Protein AF-A0A6A4VF35-F1 (afdb_monomer_lite)

Sequence (186 aa):
MCLAAANTSLTGGQQAVYLFSCWQWSLVLDCDLHEPAERRSAEARCRRAAFLAGDCPLSPPAVLDQLPGVAAERSWSQCAAAQLDGPAGAADRCRRLDEAAARLLACRLGQYTGSGGRLELGRLRADVSASPGAAELKQAALQLVDECGRRAGSHVDKFVDCWAKRGIMTCAVAEAAQRAGEYQPC

Radius of gyration: 17.24 Å; chains: 1; bounding box: 43×38×47 Å

Foldseek 3Di:
DQVVLQDPPFDPQLSVLLSVLLVVVVVVLVVLLPDDPVPHFLVSLQLLLCQLPHCQLLHLCNQQCLFPPLVPDQDLCRFQVPQQDDDDDSSSNSNSSSVSSLRSSLVSQVVQADPPQFGVLVVVLVRLVVGPDDPVSSVVNNVLSVVQCVVQVRHSSSSSSSSSSPRSSSVSSVVSSVSSVPDDDD

pLDDT: mean 84.0, std 9.6, range [51.66, 93.44]

Secondary structure (DSSP, 8-state):
-TGGG--TTS-HHHHHHHHHHHHHHHHHHHHHHHS-TTT--HHHHHHHHHHHHS--TTSHHHHHTTSTTTTTS--HHHHTGGGS-S---HHHHHHHHHHHHHHHHHHHGGGGB-GGGBB-HHHHHHHHHHS-S-HHHHHHHHHHHHHHHHHHTTBHHHHHHHHHHHHTHHHHHHHHHHHHHH----

Organism: Amphibalanus amphitrite (NCBI:txid1232801)

Structure (mmCIF, N/CA/C/O backbone):
data_AF-A0A6A4VF35-F1
#
_entry.id   AF-A0A6A4VF35-F1
#
loop_
_atom_site.group_PDB
_atom_site.id
_atom_site.type_symbol
_atom_site.label_atom_id
_atom_site.label_alt_id
_atom_site.label_comp_id
_atom_site.label_asym_id
_atom_site.label_entity_id
_atom_site.label_seq_id
_atom_site.pdbx_PDB_ins_code
_atom_site.Cartn_x
_atom_site.Cartn_y
_atom_site.Cartn_z
_atom_site.occupancy
_atom_site.B_iso_or_equiv
_atom_site.auth_seq_id
_atom_site.auth_comp_id
_atom_site.auth_asym_id
_atom_site.auth_atom_id
_atom_site.pdbx_PDB_model_num
ATOM 1 N N . MET A 1 1 ? -1.241 -3.383 -15.646 1.00 67.19 1 MET A N 1
ATOM 2 C CA . MET A 1 1 ? -0.770 -2.249 -14.822 1.00 67.19 1 MET A CA 1
ATOM 3 C C . MET A 1 1 ? 0.635 -1.800 -15.208 1.00 67.19 1 MET A C 1
ATOM 5 O O . MET A 1 1 ? 0.775 -0.626 -15.491 1.00 67.19 1 MET A O 1
ATOM 9 N N . CYS A 1 2 ? 1.625 -2.696 -15.339 1.00 78.31 2 CYS A N 1
ATOM 10 C CA . CYS A 1 2 ? 2.984 -2.344 -15.796 1.00 78.31 2 CYS A CA 1
ATOM 11 C C . CYS A 1 2 ? 3.013 -1.516 -17.094 1.00 78.31 2 CYS A C 1
ATOM 13 O O . CYS A 1 2 ? 3.563 -0.429 -17.109 1.00 78.31 2 CYS A O 1
ATOM 15 N N . LEU A 1 3 ? 2.342 -1.970 -18.161 1.00 73.19 3 LEU A N 1
ATOM 16 C CA . LEU A 1 3 ? 2.269 -1.222 -19.427 1.00 73.19 3 LEU A CA 1
ATOM 17 C C . LEU A 1 3 ? 1.605 0.157 -19.289 1.00 73.19 3 LEU A C 1
ATOM 19 O O . LEU A 1 3 ? 2.014 1.097 -19.953 1.00 73.19 3 LEU A O 1
ATOM 23 N N . ALA A 1 4 ? 0.597 0.282 -18.423 1.00 72.31 4 ALA A N 1
ATOM 24 C CA . ALA A 1 4 ? -0.111 1.544 -18.204 1.00 72.31 4 ALA A CA 1
ATOM 25 C C . ALA A 1 4 ? 0.697 2.539 -17.352 1.00 72.31 4 ALA A C 1
ATOM 27 O O . ALA A 1 4 ? 0.450 3.735 -17.426 1.00 72.31 4 ALA A O 1
ATOM 28 N N . ALA A 1 5 ? 1.644 2.043 -16.551 1.00 72.44 5 ALA A N 1
ATOM 29 C CA . ALA A 1 5 ? 2.544 2.842 -15.721 1.00 72.44 5 ALA A CA 1
ATOM 30 C C . ALA A 1 5 ? 3.926 3.054 -16.370 1.00 72.44 5 ALA A C 1
ATOM 32 O O . ALA A 1 5 ? 4.798 3.681 -15.767 1.00 72.44 5 ALA A O 1
ATOM 33 N N . ALA A 1 6 ? 4.143 2.517 -17.575 1.00 74.00 6 ALA A N 1
ATOM 34 C CA . ALA A 1 6 ? 5.399 2.653 -18.292 1.00 74.00 6 ALA A CA 1
ATOM 35 C C . ALA A 1 6 ? 5.602 4.111 -18.714 1.00 74.00 6 ALA A C 1
ATOM 37 O O . ALA A 1 6 ? 4.773 4.696 -19.411 1.00 74.00 6 ALA A O 1
ATOM 38 N N . ASN A 1 7 ? 6.725 4.692 -18.299 1.00 76.12 7 ASN A N 1
ATOM 39 C CA . ASN A 1 7 ? 7.069 6.059 -18.654 1.00 76.12 7 ASN A CA 1
ATOM 40 C C . ASN A 1 7 ? 7.508 6.130 -20.128 1.00 76.12 7 ASN A C 1
ATOM 42 O O . ASN A 1 7 ? 8.507 5.525 -20.524 1.00 76.12 7 ASN A O 1
ATOM 46 N N . THR A 1 8 ? 6.782 6.908 -20.932 1.00 78.31 8 THR A N 1
ATOM 47 C CA . THR A 1 8 ? 7.052 7.092 -22.366 1.00 78.31 8 THR A CA 1
ATOM 48 C C . THR A 1 8 ? 8.341 7.861 -22.651 1.00 78.31 8 THR A C 1
ATOM 50 O O . THR A 1 8 ? 8.796 7.864 -23.790 1.00 78.31 8 THR A O 1
ATOM 53 N N . SER A 1 9 ? 8.946 8.505 -21.646 1.00 84.31 9 SER A N 1
ATOM 54 C CA . SER A 1 9 ? 10.229 9.202 -21.787 1.00 84.31 9 SER A CA 1
ATOM 55 C C . SER A 1 9 ? 11.450 8.272 -21.730 1.00 84.31 9 SER A C 1
ATOM 57 O O . SER A 1 9 ? 12.571 8.743 -21.901 1.00 84.31 9 SER A O 1
ATOM 59 N N . LEU A 1 10 ? 11.267 6.980 -21.438 1.00 84.56 10 LEU A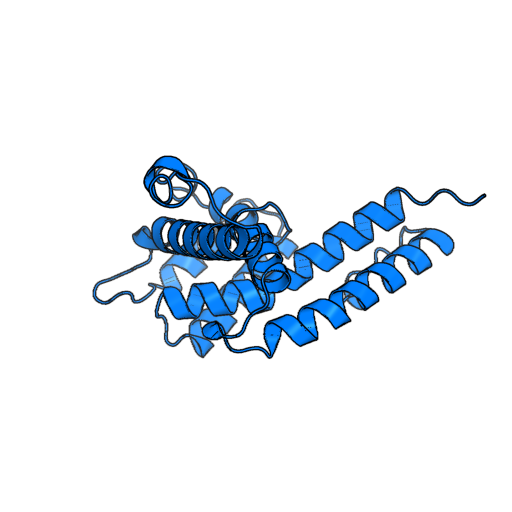 N 1
ATOM 60 C CA . LEU A 1 10 ? 12.353 5.998 -21.397 1.00 84.56 10 LEU A CA 1
ATOM 61 C C . LEU A 1 10 ? 12.815 5.627 -22.813 1.00 84.56 10 LEU A C 1
ATOM 63 O O . LEU A 1 10 ? 11.995 5.489 -23.723 1.00 84.56 10 LEU A O 1
ATOM 67 N N . THR A 1 11 ? 14.119 5.394 -22.988 1.00 90.06 11 THR A N 1
ATOM 68 C CA . THR A 1 11 ? 14.661 4.830 -24.239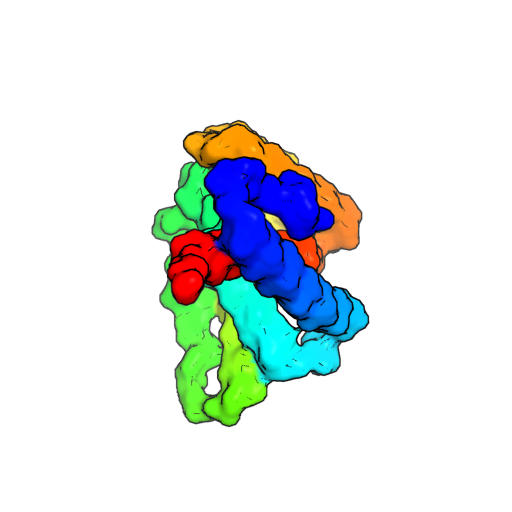 1.00 90.06 11 THR A CA 1
ATOM 69 C C . THR A 1 11 ? 14.177 3.392 -24.456 1.00 90.06 11 THR A C 1
ATOM 71 O O . THR A 1 11 ? 13.744 2.732 -23.515 1.00 90.06 11 THR A O 1
ATOM 74 N N . GLY A 1 12 ? 14.298 2.857 -25.677 1.00 89.00 12 GLY A N 1
ATOM 75 C CA . GLY A 1 12 ? 13.856 1.487 -25.980 1.00 89.00 12 GLY A CA 1
ATOM 76 C C . GLY A 1 12 ? 14.480 0.414 -25.071 1.00 89.00 12 GLY A C 1
ATOM 77 O O . GLY A 1 12 ? 13.774 -0.469 -24.589 1.00 89.00 12 GLY A O 1
ATOM 78 N N . GLY A 1 13 ? 15.778 0.526 -24.760 1.00 88.75 13 GLY A N 1
ATOM 79 C CA . GLY A 1 13 ? 16.452 -0.393 -23.834 1.00 88.75 13 GLY A CA 1
ATOM 80 C C . GLY A 1 13 ? 15.936 -0.271 -22.397 1.00 88.75 13 GLY A C 1
ATOM 81 O O . GLY A 1 13 ? 15.631 -1.273 -21.754 1.00 88.75 13 GLY A O 1
ATOM 82 N N . GLN A 1 14 ? 15.730 0.957 -21.921 1.00 91.75 14 GLN A N 1
ATOM 83 C CA . GLN A 1 14 ? 15.165 1.204 -20.592 1.00 91.75 14 GLN A CA 1
ATOM 84 C C . GLN A 1 14 ? 13.703 0.740 -20.495 1.00 91.75 14 GLN A C 1
ATOM 86 O O . GLN A 1 14 ? 13.309 0.170 -19.481 1.00 91.75 14 GLN A O 1
ATOM 91 N N . GLN A 1 15 ? 12.905 0.903 -21.557 1.00 90.44 15 GLN A N 1
ATOM 92 C CA . GLN A 1 15 ? 11.542 0.365 -21.630 1.00 90.44 15 GLN A CA 1
ATOM 93 C C . GLN A 1 15 ? 11.537 -1.166 -21.544 1.00 90.44 15 GLN A C 1
ATOM 95 O O . GLN A 1 15 ? 10.707 -1.732 -20.831 1.00 90.44 15 GLN A O 1
ATOM 100 N N . ALA A 1 16 ? 12.473 -1.845 -22.214 1.00 90.88 16 ALA A N 1
ATOM 101 C CA . ALA A 1 16 ? 12.598 -3.298 -22.131 1.00 90.88 16 ALA A CA 1
ATOM 102 C C . ALA A 1 16 ? 12.944 -3.758 -20.704 1.00 90.88 16 ALA A C 1
ATOM 104 O O . ALA A 1 16 ? 12.276 -4.647 -20.171 1.00 90.88 16 ALA A O 1
ATOM 105 N N . VAL A 1 17 ? 13.922 -3.110 -20.057 1.00 91.38 17 VAL A N 1
ATOM 106 C CA . VAL A 1 17 ? 14.293 -3.393 -18.657 1.00 91.38 17 VAL A CA 1
ATOM 107 C C . VAL A 1 17 ? 13.119 -3.143 -17.712 1.00 91.38 17 VAL A C 1
ATOM 109 O O . VAL A 1 17 ? 12.842 -3.983 -16.852 1.00 91.38 17 VAL A O 1
ATOM 112 N N . TYR A 1 18 ? 12.398 -2.035 -17.897 1.00 91.75 18 TYR A N 1
ATOM 113 C CA . TYR A 1 18 ? 11.212 -1.703 -17.112 1.00 91.75 18 TYR A CA 1
ATOM 114 C C . TYR A 1 18 ? 10.142 -2.796 -17.221 1.00 91.75 18 TYR A C 1
ATOM 116 O O . TYR A 1 18 ? 9.700 -3.349 -16.211 1.00 91.75 18 TYR A O 1
ATOM 124 N N . LEU A 1 19 ? 9.729 -3.130 -18.449 1.00 91.56 19 LEU A N 1
ATOM 125 C CA . LEU A 1 19 ? 8.645 -4.083 -18.686 1.00 91.56 19 LEU A CA 1
ATOM 126 C C . LEU A 1 19 ? 9.012 -5.479 -18.190 1.00 91.56 19 LEU A C 1
ATOM 128 O O . LEU A 1 19 ? 8.190 -6.121 -17.536 1.00 91.56 19 LEU A O 1
ATOM 132 N N . PHE A 1 20 ? 10.244 -5.920 -18.449 1.00 91.44 20 PHE A N 1
ATOM 133 C CA . PHE A 1 20 ? 10.734 -7.208 -17.976 1.00 91.44 20 PHE A CA 1
ATOM 134 C C . PHE A 1 20 ? 10.764 -7.273 -16.445 1.00 91.44 20 PHE A C 1
ATOM 136 O O . PHE A 1 20 ? 10.202 -8.203 -15.865 1.00 91.44 20 PHE A O 1
ATOM 143 N N . SER A 1 21 ? 11.326 -6.255 -15.785 1.00 90.88 21 SER A N 1
ATOM 144 C CA . SER A 1 21 ? 11.398 -6.198 -14.318 1.00 90.88 21 SER A CA 1
ATOM 145 C C . SER A 1 21 ? 10.004 -6.182 -13.687 1.00 90.88 21 SER A C 1
ATOM 147 O O . SER A 1 21 ? 9.732 -6.935 -12.752 1.00 90.88 21 SER A O 1
ATOM 149 N N . CYS A 1 22 ? 9.086 -5.373 -14.226 1.00 91.12 22 CYS A N 1
ATOM 150 C CA . CYS A 1 22 ? 7.719 -5.289 -13.714 1.00 91.12 22 CYS A CA 1
ATOM 151 C C . CYS A 1 22 ? 6.937 -6.595 -13.938 1.00 91.12 22 CYS A C 1
ATOM 153 O O . CYS A 1 22 ? 6.153 -7.009 -13.079 1.00 91.12 22 CYS A O 1
ATOM 155 N N . TRP A 1 23 ? 7.165 -7.280 -15.063 1.00 90.25 23 TRP A N 1
ATOM 156 C CA . TRP A 1 23 ? 6.564 -8.586 -15.337 1.00 90.25 23 TRP A CA 1
ATOM 157 C C . TRP A 1 23 ? 7.067 -9.669 -14.376 1.00 90.25 23 TRP A C 1
ATOM 159 O O . TRP A 1 23 ? 6.247 -10.382 -13.796 1.00 90.25 23 TRP A O 1
ATOM 169 N N . GLN A 1 24 ? 8.380 -9.748 -14.136 1.00 90.81 24 GLN A N 1
ATOM 170 C CA . GLN A 1 24 ? 8.953 -10.689 -13.166 1.00 90.81 24 GLN A CA 1
ATOM 171 C C . GLN A 1 24 ? 8.361 -10.490 -11.769 1.00 90.81 24 GLN A C 1
ATOM 173 O O . GLN A 1 24 ? 7.923 -11.448 -11.132 1.00 90.81 24 GLN A O 1
ATOM 178 N N . TRP A 1 25 ? 8.279 -9.238 -11.321 1.00 89.06 25 TRP A N 1
ATOM 179 C CA . TRP A 1 25 ? 7.635 -8.902 -10.058 1.00 89.06 25 TRP A CA 1
ATOM 180 C C . TRP A 1 25 ? 6.158 -9.292 -10.024 1.00 89.06 25 TRP A C 1
ATOM 182 O O . TRP A 1 25 ? 5.685 -9.811 -9.015 1.00 89.06 25 TRP A O 1
ATOM 192 N N . SER A 1 26 ? 5.434 -9.072 -11.123 1.00 87.06 26 SER A N 1
ATOM 193 C CA . SER A 1 26 ? 4.013 -9.415 -11.203 1.00 87.06 26 SER A CA 1
ATOM 194 C C . SER A 1 26 ? 3.777 -10.911 -11.014 1.00 87.06 26 SER A C 1
ATOM 196 O O . SER A 1 26 ? 2.847 -11.279 -10.307 1.00 87.06 26 SER A O 1
ATOM 198 N N . LEU A 1 27 ? 4.637 -11.761 -11.585 1.00 86.75 27 LEU A N 1
ATOM 199 C CA . LEU A 1 27 ? 4.561 -13.214 -11.404 1.00 86.75 27 LEU A CA 1
ATOM 200 C C . LEU A 1 27 ? 4.811 -13.631 -9.951 1.00 86.75 27 LEU A C 1
ATOM 202 O O . LEU A 1 27 ? 4.082 -14.458 -9.413 1.00 86.75 27 LEU A O 1
ATOM 206 N N . VAL A 1 28 ? 5.823 -13.043 -9.305 1.00 87.56 28 VAL A N 1
ATOM 207 C CA . VAL A 1 28 ? 6.140 -13.335 -7.898 1.00 87.56 28 VAL A CA 1
ATOM 208 C C . VAL A 1 28 ? 4.990 -12.912 -6.984 1.00 87.56 28 VAL A C 1
ATOM 210 O O . VAL A 1 28 ? 4.574 -13.675 -6.114 1.00 87.56 28 VAL A O 1
ATOM 213 N N . LEU A 1 29 ? 4.450 -11.711 -7.197 1.00 87.12 29 LEU A N 1
ATOM 214 C CA . LEU A 1 29 ? 3.349 -11.197 -6.392 1.00 87.12 29 LEU A CA 1
ATOM 215 C C . LEU A 1 29 ? 2.053 -11.970 -6.630 1.00 87.12 29 LEU A C 1
ATOM 217 O O . LEU A 1 29 ? 1.308 -12.174 -5.680 1.00 87.12 29 LEU A O 1
ATOM 221 N N . ASP A 1 30 ? 1.778 -12.432 -7.850 1.00 86.12 30 ASP A N 1
ATOM 222 C CA . ASP A 1 30 ? 0.579 -13.230 -8.112 1.00 86.12 30 ASP A CA 1
ATOM 223 C C . ASP A 1 30 ? 0.550 -14.495 -7.240 1.00 86.12 30 ASP A C 1
ATOM 225 O O . ASP A 1 30 ? -0.461 -14.773 -6.593 1.00 86.12 30 ASP A O 1
ATOM 229 N N . CYS A 1 31 ? 1.686 -15.185 -7.102 1.00 83.75 31 CYS A N 1
ATOM 230 C CA . CYS A 1 31 ? 1.824 -16.309 -6.174 1.00 83.75 31 CYS A CA 1
ATOM 231 C C . CYS A 1 31 ? 1.560 -15.890 -4.715 1.00 83.75 31 CYS A C 1
ATOM 233 O O . CYS A 1 31 ? 0.736 -16.504 -4.036 1.00 83.75 31 CYS A O 1
ATOM 235 N N . ASP A 1 32 ? 2.198 -14.814 -4.244 1.00 86.62 32 ASP A N 1
ATOM 236 C CA . ASP A 1 32 ? 2.067 -14.341 -2.856 1.00 86.62 32 ASP A CA 1
ATOM 237 C C . ASP A 1 32 ? 0.630 -13.936 -2.481 1.00 86.62 32 ASP A C 1
ATOM 239 O O . ASP A 1 32 ? 0.196 -14.096 -1.335 1.00 86.62 32 ASP A O 1
ATOM 243 N N . LEU A 1 33 ? -0.105 -13.352 -3.433 1.00 81.12 33 LEU A N 1
ATOM 244 C CA . LEU A 1 33 ? -1.442 -12.795 -3.216 1.00 81.12 33 LEU A CA 1
ATOM 245 C C . LEU A 1 33 ? -2.527 -13.872 -3.118 1.00 81.12 33 LEU A C 1
ATOM 247 O O . LEU A 1 33 ? -3.537 -13.648 -2.438 1.00 81.12 33 LEU A O 1
ATOM 251 N N . HIS A 1 34 ? -2.316 -15.017 -3.772 1.00 82.06 34 HIS A N 1
ATOM 252 C CA . HIS A 1 34 ? -3.235 -16.155 -3.751 1.00 82.06 34 HIS A CA 1
ATOM 253 C C . HIS A 1 34 ? -3.012 -17.084 -2.549 1.00 82.06 34 HIS A C 1
ATOM 255 O O . HIS A 1 34 ? -3.911 -17.856 -2.202 1.00 82.06 34 HIS A O 1
ATOM 261 N N . GLU A 1 35 ? -1.872 -16.985 -1.859 1.00 83.75 35 GLU A N 1
ATOM 262 C CA . GLU A 1 35 ? -1.631 -17.752 -0.638 1.00 83.75 35 GLU A CA 1
ATOM 263 C C . GLU A 1 35 ? -2.401 -17.186 0.574 1.00 83.75 35 GLU A C 1
ATOM 265 O O . GLU A 1 35 ? -2.384 -15.974 0.847 1.00 83.75 35 GLU A O 1
ATOM 270 N N . PRO A 1 36 ? -3.066 -18.049 1.369 1.00 82.75 36 PRO A N 1
ATOM 271 C CA . PRO A 1 36 ? -3.664 -17.628 2.629 1.00 82.75 36 PRO A CA 1
ATOM 272 C C . PRO A 1 36 ? -2.576 -17.167 3.607 1.00 82.75 36 PRO A C 1
ATOM 274 O O . PRO A 1 36 ? -1.446 -17.657 3.587 1.00 82.75 36 PRO A O 1
ATOM 277 N N . ALA A 1 37 ? -2.920 -16.226 4.490 1.00 79.94 37 ALA A N 1
ATOM 278 C CA . ALA A 1 37 ? -1.954 -15.554 5.361 1.00 79.94 37 ALA A CA 1
ATOM 279 C C . ALA A 1 37 ? -1.147 -16.519 6.250 1.00 79.94 37 ALA A C 1
ATOM 281 O O . ALA A 1 37 ? 0.014 -16.232 6.549 1.00 79.94 37 ALA A O 1
ATOM 282 N N . GLU A 1 38 ? -1.709 -17.668 6.646 1.00 81.12 38 GLU A N 1
ATOM 283 C CA . GLU A 1 38 ? -0.981 -18.663 7.442 1.00 81.12 38 GLU A CA 1
ATOM 284 C C . GLU A 1 38 ? 0.088 -19.408 6.630 1.00 81.12 38 GLU A C 1
ATOM 286 O O . GLU A 1 38 ? 1.099 -19.816 7.198 1.00 81.12 38 GLU A O 1
ATOM 291 N N . ARG A 1 39 ? -0.099 -19.553 5.310 1.00 86.38 39 ARG A N 1
ATOM 292 C CA . ARG A 1 39 ? 0.785 -20.345 4.433 1.00 86.38 39 ARG A CA 1
ATOM 293 C C . ARG A 1 39 ? 1.815 -19.527 3.665 1.00 86.38 39 ARG A C 1
ATOM 295 O O . ARG A 1 39 ? 2.668 -20.125 3.026 1.00 86.38 39 ARG A O 1
ATOM 302 N N . ARG A 1 40 ? 1.762 -18.196 3.758 1.00 87.88 40 ARG A N 1
ATOM 303 C CA . ARG A 1 40 ? 2.723 -17.311 3.089 1.00 87.88 40 ARG A CA 1
ATOM 304 C C . ARG A 1 40 ? 4.162 -17.706 3.397 1.00 87.88 40 ARG A C 1
ATOM 306 O O . ARG A 1 40 ? 4.539 -17.782 4.577 1.00 87.88 40 ARG A O 1
ATOM 313 N N . SER A 1 41 ? 4.949 -17.853 2.334 1.00 90.00 41 SER A N 1
ATOM 314 C CA . SER A 1 41 ? 6.406 -17.995 2.401 1.00 90.00 41 SER A CA 1
ATOM 315 C C . SER A 1 41 ? 7.068 -16.857 3.194 1.00 90.00 41 SER A C 1
ATOM 317 O O . SER A 1 41 ? 6.491 -15.782 3.407 1.00 90.00 41 SER A O 1
ATOM 319 N N . ALA A 1 42 ? 8.303 -17.082 3.652 1.00 89.50 42 ALA A N 1
ATOM 320 C CA . ALA A 1 42 ? 9.073 -16.048 4.341 1.00 89.50 42 ALA A CA 1
ATOM 321 C C . ALA A 1 42 ? 9.283 -14.824 3.434 1.00 89.50 42 ALA A C 1
ATOM 323 O O . ALA A 1 42 ? 9.129 -13.684 3.869 1.00 89.50 42 ALA A O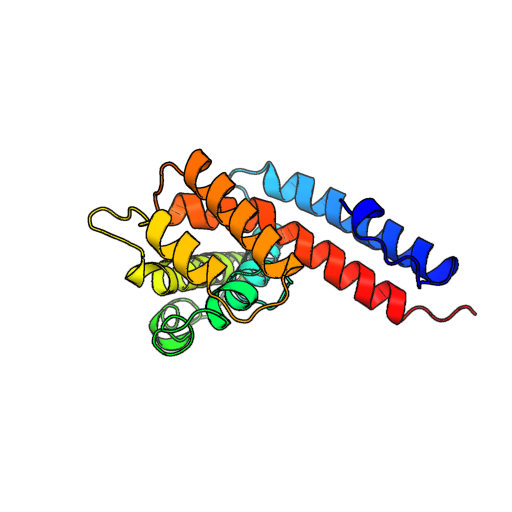 1
ATOM 324 N N . GLU A 1 43 ? 9.550 -15.061 2.154 1.00 89.88 43 GLU A N 1
ATOM 325 C CA . GLU A 1 43 ? 9.768 -14.045 1.134 1.00 89.88 43 GLU A CA 1
ATOM 326 C C . GLU A 1 43 ? 8.507 -13.201 0.906 1.00 89.88 43 GLU A C 1
ATOM 328 O O . GLU A 1 43 ? 8.595 -11.971 0.891 1.00 89.88 43 GLU A O 1
ATOM 333 N N . ALA A 1 44 ? 7.333 -13.837 0.816 1.00 90.38 44 ALA A N 1
ATOM 334 C CA . ALA A 1 44 ? 6.049 -13.145 0.699 1.00 90.38 44 ALA A CA 1
ATOM 335 C C . ALA A 1 44 ? 5.786 -12.230 1.906 1.00 90.38 44 ALA A C 1
ATOM 337 O O . ALA A 1 44 ? 5.377 -11.076 1.753 1.00 90.38 44 ALA A O 1
ATOM 338 N N . ARG A 1 45 ? 6.070 -12.721 3.122 1.00 91.38 45 ARG A N 1
ATOM 339 C CA . ARG A 1 45 ? 5.942 -11.942 4.367 1.00 91.38 45 ARG A CA 1
ATOM 340 C C . ARG A 1 45 ? 6.895 -10.755 4.389 1.00 91.38 45 ARG A C 1
ATOM 342 O O . ARG A 1 45 ? 6.478 -9.650 4.713 1.00 91.38 45 ARG A O 1
ATOM 349 N N . CYS A 1 46 ? 8.149 -10.956 3.997 1.00 90.25 46 CYS A N 1
ATOM 350 C CA . CYS A 1 46 ? 9.126 -9.875 3.929 1.00 90.25 46 CYS A CA 1
ATOM 351 C C . CYS A 1 46 ? 8.744 -8.810 2.886 1.00 90.25 46 CYS A C 1
ATOM 353 O O . CYS A 1 46 ? 8.820 -7.621 3.190 1.00 90.25 46 CYS A O 1
ATOM 355 N N . ARG A 1 47 ? 8.264 -9.201 1.696 1.00 90.81 47 ARG A N 1
ATOM 356 C CA . ARG A 1 47 ? 7.754 -8.246 0.692 1.00 90.81 47 ARG A CA 1
ATOM 357 C C . ARG A 1 47 ? 6.544 -7.470 1.205 1.00 90.81 47 ARG A C 1
ATOM 359 O O . ARG A 1 47 ? 6.484 -6.252 1.049 1.00 90.81 47 ARG A O 1
ATOM 366 N N . ARG A 1 48 ? 5.601 -8.151 1.864 1.00 91.69 48 ARG A N 1
ATOM 367 C CA . ARG A 1 48 ? 4.446 -7.499 2.493 1.00 91.69 48 ARG A CA 1
ATOM 368 C C . ARG A 1 48 ? 4.871 -6.518 3.586 1.00 91.69 48 ARG A C 1
ATOM 370 O O . ARG A 1 48 ? 4.378 -5.393 3.593 1.00 91.69 48 ARG A O 1
ATOM 377 N N . ALA A 1 49 ? 5.799 -6.908 4.455 1.00 90.81 49 ALA A N 1
ATOM 378 C CA . ALA A 1 49 ? 6.355 -6.039 5.488 1.00 90.81 49 ALA A CA 1
ATOM 379 C C . ALA A 1 49 ? 7.029 -4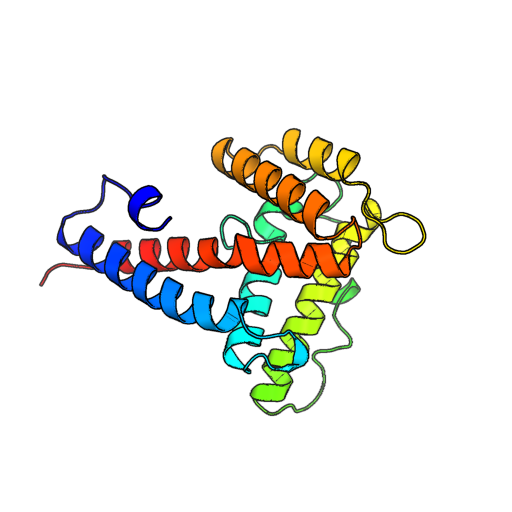.800 4.882 1.00 90.81 49 ALA A C 1
ATOM 381 O O . ALA A 1 49 ? 6.762 -3.682 5.318 1.00 90.81 49 ALA A O 1
ATOM 382 N N . ALA A 1 50 ? 7.846 -4.996 3.840 1.00 88.81 50 ALA A N 1
ATOM 383 C CA . ALA A 1 50 ? 8.518 -3.917 3.123 1.00 88.81 50 ALA A CA 1
ATOM 384 C C . ALA A 1 50 ? 7.518 -2.944 2.486 1.00 88.81 50 ALA A C 1
ATOM 386 O O . ALA A 1 50 ? 7.710 -1.738 2.571 1.00 88.81 50 ALA A O 1
ATOM 387 N N . PHE A 1 51 ? 6.414 -3.436 1.918 1.00 92.69 51 PHE A N 1
ATOM 388 C CA . PHE A 1 51 ? 5.345 -2.561 1.438 1.00 92.69 51 PHE A CA 1
ATOM 389 C C . PHE A 1 51 ? 4.647 -1.809 2.577 1.00 92.69 51 PHE A C 1
ATOM 391 O O . PHE A 1 51 ? 4.410 -0.612 2.465 1.00 92.69 51 PHE A O 1
ATOM 398 N N . LEU A 1 52 ? 4.294 -2.494 3.667 1.00 91.56 52 LEU A N 1
ATOM 399 C CA . LEU A 1 52 ? 3.531 -1.896 4.766 1.00 91.56 52 LEU A CA 1
ATOM 400 C C . LEU A 1 52 ? 4.317 -0.838 5.550 1.00 91.56 52 LEU A C 1
ATOM 402 O O . LEU A 1 52 ? 3.701 0.053 6.131 1.00 91.56 52 LEU A O 1
ATOM 406 N N . ALA A 1 53 ? 5.646 -0.949 5.583 1.00 87.19 53 ALA A N 1
ATOM 407 C CA . ALA A 1 53 ? 6.526 -0.071 6.352 1.00 87.19 53 ALA A CA 1
ATOM 408 C C . ALA A 1 53 ? 7.489 0.774 5.500 1.00 87.19 53 ALA A C 1
ATOM 410 O O . ALA A 1 53 ? 8.241 1.552 6.076 1.00 87.19 53 ALA A O 1
ATOM 411 N N . GLY A 1 54 ? 7.502 0.602 4.177 1.00 85.75 54 GLY A N 1
ATOM 412 C CA . GLY A 1 54 ? 8.399 1.315 3.264 1.00 85.75 54 GLY A CA 1
ATOM 413 C C . GLY A 1 54 ? 7.726 2.467 2.522 1.00 85.75 54 GLY A C 1
ATOM 414 O O . GLY A 1 54 ? 6.631 2.901 2.875 1.00 85.75 54 GLY A O 1
ATOM 415 N N . ASP A 1 55 ? 8.360 2.902 1.432 1.00 85.25 55 ASP A N 1
ATOM 416 C CA . ASP A 1 55 ? 8.076 4.193 0.777 1.00 85.25 55 ASP A CA 1
ATOM 417 C C . ASP A 1 55 ? 7.577 4.061 -0.671 1.00 85.25 55 ASP A C 1
ATOM 419 O O . ASP A 1 55 ? 7.690 4.979 -1.484 1.00 85.25 55 ASP A O 1
ATOM 423 N N . CYS A 1 56 ? 7.032 2.900 -1.037 1.00 88.31 56 CYS A N 1
ATOM 424 C CA . CYS A 1 56 ? 6.430 2.718 -2.358 1.00 88.31 56 CYS A CA 1
ATOM 425 C C . CYS A 1 56 ? 5.242 3.686 -2.557 1.00 88.31 56 CYS A C 1
ATOM 427 O O . CYS A 1 56 ? 4.576 4.015 -1.581 1.00 88.31 56 CYS A O 1
ATOM 429 N N . PRO A 1 57 ? 4.880 4.082 -3.793 1.00 86.56 57 PRO A N 1
ATOM 430 C CA . PRO A 1 57 ? 3.871 5.121 -4.036 1.00 86.56 57 PRO A CA 1
ATOM 431 C C . PRO A 1 57 ? 2.523 4.934 -3.312 1.00 86.56 57 PRO A C 1
ATOM 433 O O . PRO A 1 57 ? 1.925 5.908 -2.882 1.00 86.56 57 PRO A O 1
ATOM 436 N N . LEU A 1 58 ? 2.038 3.706 -3.103 1.00 90.25 58 LEU A N 1
ATOM 437 C CA . LEU A 1 58 ? 0.815 3.462 -2.315 1.00 90.25 58 LEU A CA 1
ATOM 438 C C . LEU A 1 58 ? 1.068 2.745 -0.992 1.00 90.25 58 LEU A C 1
ATOM 440 O O . LEU A 1 58 ? 0.140 2.159 -0.422 1.00 90.25 58 LEU A O 1
ATOM 444 N N . SER A 1 59 ? 2.308 2.763 -0.507 1.00 91.12 59 SER A N 1
ATOM 445 C CA . SER A 1 59 ? 2.605 2.271 0.826 1.00 91.12 59 SER A CA 1
ATOM 446 C C . SER A 1 59 ? 1.814 3.073 1.862 1.00 91.12 59 SER A C 1
ATOM 448 O O . SER A 1 59 ? 1.492 4.249 1.650 1.00 91.12 59 SER A O 1
ATOM 450 N N . PRO A 1 60 ? 1.467 2.456 2.997 1.00 90.06 60 PRO A N 1
ATOM 451 C CA . PRO A 1 60 ? 0.778 3.179 4.043 1.00 90.06 60 PRO A CA 1
ATOM 452 C C . PRO A 1 60 ? 1.550 4.410 4.536 1.00 90.06 60 PRO A C 1
ATOM 454 O O . PRO A 1 60 ? 0.903 5.443 4.658 1.00 90.06 60 PRO A O 1
ATOM 457 N N . PRO A 1 61 ? 2.882 4.383 4.755 1.00 87.69 61 PRO A N 1
ATOM 458 C CA . PRO A 1 61 ? 3.642 5.599 5.047 1.00 87.69 61 PRO A CA 1
ATOM 459 C C . PRO A 1 61 ? 3.489 6.681 3.972 1.00 87.69 61 PRO A C 1
ATOM 461 O O . PRO A 1 61 ? 3.091 7.795 4.304 1.00 87.69 61 PRO A O 1
ATOM 464 N N . ALA A 1 62 ? 3.653 6.345 2.686 1.00 87.50 62 ALA A N 1
ATOM 465 C CA . ALA A 1 62 ? 3.552 7.316 1.592 1.00 87.50 62 ALA A CA 1
ATOM 466 C C . ALA A 1 62 ? 2.195 8.042 1.537 1.00 87.50 62 ALA A C 1
ATOM 468 O O . ALA A 1 62 ? 2.135 9.211 1.153 1.00 87.50 62 ALA A O 1
ATOM 469 N N . VAL A 1 63 ? 1.110 7.368 1.940 1.00 88.31 63 VAL A N 1
ATOM 470 C CA . VAL A 1 63 ? -0.240 7.952 2.004 1.00 88.31 63 VAL A CA 1
ATOM 471 C C . VAL A 1 63 ? -0.497 8.652 3.340 1.00 88.31 63 VAL A C 1
ATOM 473 O O . VAL A 1 63 ? -0.988 9.778 3.364 1.00 88.31 63 VAL A O 1
ATOM 476 N N . LEU A 1 64 ? -0.201 7.990 4.459 1.00 87.06 64 LEU A N 1
ATOM 477 C CA . LEU A 1 64 ? -0.566 8.445 5.801 1.00 87.06 64 LEU A CA 1
ATOM 478 C C . LEU A 1 64 ? 0.326 9.578 6.316 1.00 87.06 64 LEU A C 1
ATOM 480 O O . LEU A 1 64 ? -0.153 10.410 7.082 1.00 87.06 64 LEU A O 1
ATOM 484 N N . ASP A 1 65 ? 1.592 9.649 5.898 1.00 86.00 65 ASP A N 1
ATOM 485 C CA . ASP A 1 65 ? 2.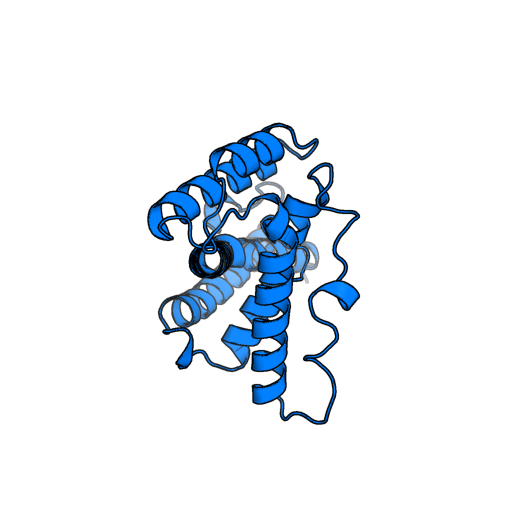509 10.728 6.301 1.00 86.00 65 ASP A CA 1
ATOM 486 C C . ASP A 1 65 ? 2.102 12.084 5.711 1.00 86.00 65 ASP A C 1
ATOM 488 O O . ASP A 1 65 ? 2.473 13.134 6.232 1.00 86.00 65 ASP A O 1
ATOM 492 N N . GLN A 1 66 ? 1.282 12.072 4.659 1.00 83.00 66 GLN A N 1
ATOM 493 C CA . GLN A 1 66 ? 0.711 13.276 4.062 1.00 83.00 66 GLN A CA 1
ATOM 494 C C . GLN A 1 66 ? -0.576 13.731 4.766 1.00 83.00 66 GLN A C 1
ATOM 496 O O . GLN A 1 66 ? -1.106 14.794 4.440 1.00 83.00 66 GLN A O 1
ATOM 501 N N . LEU A 1 67 ? -1.104 12.945 5.713 1.00 82.69 67 LEU A N 1
ATOM 502 C CA . LEU A 1 67 ? -2.346 13.270 6.407 1.00 82.69 67 LEU A CA 1
ATOM 503 C C . LEU A 1 67 ? -2.068 14.100 7.668 1.00 82.69 67 LEU A C 1
ATOM 505 O O . LEU A 1 67 ? -1.259 13.694 8.514 1.00 82.69 67 LEU A O 1
ATOM 509 N N . PRO A 1 68 ? -2.769 15.232 7.855 1.00 69.50 68 PRO A N 1
ATOM 510 C CA . PRO A 1 68 ? -2.644 16.020 9.073 1.00 69.50 68 PRO A CA 1
ATOM 511 C C . PRO A 1 68 ? -3.059 15.179 10.294 1.00 69.50 68 PRO A C 1
ATOM 513 O O . PRO A 1 68 ? -4.124 14.567 10.311 1.00 69.50 68 PRO A O 1
ATOM 516 N N . GLY A 1 69 ? -2.198 15.123 11.314 1.00 65.25 69 GLY A N 1
ATOM 517 C CA . GLY A 1 69 ? -2.441 14.388 12.566 1.00 65.25 69 GLY A CA 1
ATOM 518 C C . GLY A 1 69 ? -2.002 12.915 12.582 1.00 65.25 69 GLY A C 1
ATOM 519 O O . GLY A 1 69 ? -1.731 12.391 13.655 1.00 65.25 69 GLY A O 1
ATOM 520 N N . VAL A 1 70 ? -1.824 12.250 11.430 1.00 66.75 70 VAL A N 1
ATOM 521 C CA . VAL A 1 70 ? -1.385 10.831 11.386 1.00 66.75 70 VAL A CA 1
ATOM 522 C C . VAL A 1 70 ? 0.139 10.680 11.406 1.00 66.75 70 VAL A C 1
ATOM 524 O O . VAL A 1 70 ? 0.663 9.656 11.851 1.00 66.75 70 VAL A O 1
ATOM 527 N N . ALA A 1 71 ? 0.869 11.672 10.893 1.00 57.25 71 ALA A N 1
ATOM 528 C CA . ALA A 1 71 ? 2.324 11.617 10.739 1.00 57.25 71 ALA A CA 1
ATOM 529 C C . ALA A 1 71 ? 3.103 11.814 12.056 1.00 57.25 71 ALA A C 1
ATOM 531 O O . ALA A 1 71 ? 4.251 11.395 12.156 1.00 57.25 71 ALA A O 1
ATOM 532 N N . ALA A 1 72 ? 2.493 12.434 13.074 1.00 52.22 72 ALA A N 1
ATOM 533 C CA . ALA A 1 72 ? 3.215 12.905 14.260 1.00 52.22 72 ALA A CA 1
ATOM 534 C C . ALA A 1 72 ? 3.043 12.035 15.520 1.00 52.22 72 ALA A C 1
ATOM 536 O O . ALA A 1 72 ? 3.915 12.049 16.384 1.00 52.22 72 ALA A O 1
ATOM 537 N N . GLU A 1 73 ? 1.946 11.285 15.661 1.00 51.66 73 GLU A N 1
ATOM 538 C CA . GLU A 1 73 ? 1.559 10.758 16.982 1.00 51.66 73 GLU A CA 1
ATOM 539 C C . GLU A 1 73 ? 1.954 9.304 17.265 1.00 51.66 73 GLU A C 1
ATOM 541 O O . GLU A 1 73 ? 1.847 8.874 18.413 1.00 51.66 73 GLU A O 1
ATOM 546 N N . ARG A 1 74 ? 2.346 8.516 16.251 1.00 61.91 74 ARG A N 1
ATOM 547 C CA . ARG A 1 74 ? 2.477 7.052 16.388 1.00 61.91 74 ARG A CA 1
ATOM 548 C C . ARG A 1 74 ? 3.690 6.495 15.645 1.00 61.91 74 ARG A C 1
ATOM 550 O O . ARG A 1 74 ? 3.584 6.033 14.509 1.00 61.91 74 ARG A O 1
ATOM 557 N N . SER A 1 75 ? 4.849 6.554 16.299 1.00 64.88 75 SER A N 1
ATOM 558 C CA . SER A 1 75 ? 6.122 6.052 15.771 1.00 64.88 75 SER A CA 1
ATOM 559 C C . SER A 1 75 ? 6.203 4.516 15.773 1.00 64.88 75 SER A C 1
ATOM 561 O O . SER A 1 75 ? 5.488 3.822 16.502 1.00 64.88 75 SER A O 1
ATOM 563 N N . TRP A 1 76 ? 7.160 3.971 15.013 1.00 65.44 76 TRP A N 1
ATOM 564 C CA . TRP A 1 76 ? 7.550 2.553 15.066 1.00 65.44 76 TRP A CA 1
ATOM 565 C C . TRP A 1 76 ? 7.810 2.070 16.501 1.00 65.44 76 TRP A C 1
ATOM 567 O O . TRP A 1 76 ? 7.390 0.976 16.879 1.00 65.44 76 TRP A O 1
ATOM 577 N N . SER A 1 77 ? 8.456 2.900 17.326 1.00 63.09 77 SER A N 1
ATOM 578 C CA . SER A 1 77 ? 8.747 2.561 18.720 1.00 63.09 77 SER A CA 1
ATOM 579 C C . SER A 1 77 ? 7.496 2.506 19.603 1.00 63.09 77 SER A C 1
ATOM 581 O O . SER A 1 77 ? 7.447 1.714 20.538 1.00 63.09 77 SER A O 1
ATOM 583 N N . GLN A 1 78 ? 6.457 3.283 19.294 1.00 65.62 78 GLN A N 1
ATOM 584 C CA . GLN A 1 78 ? 5.197 3.272 20.043 1.00 65.62 78 GLN A CA 1
ATOM 585 C C . GLN A 1 78 ? 4.267 2.128 19.620 1.00 65.62 78 GLN A C 1
ATOM 587 O O . GLN A 1 78 ? 3.540 1.595 20.455 1.00 65.62 78 GLN A O 1
ATOM 592 N N . CYS A 1 79 ? 4.290 1.728 18.345 1.00 67.25 79 CYS A N 1
ATOM 593 C CA . CYS A 1 79 ? 3.345 0.742 17.811 1.00 67.25 79 CYS A CA 1
ATOM 594 C C . CYS A 1 79 ? 3.922 -0.671 17.614 1.00 67.25 79 CYS A C 1
ATOM 596 O O . CYS A 1 79 ? 3.145 -1.615 17.468 1.00 67.25 79 CYS A O 1
ATOM 598 N N . ALA A 1 80 ? 5.249 -0.835 17.568 1.00 64.81 80 ALA A N 1
ATOM 599 C CA . ALA A 1 80 ? 5.868 -2.089 17.125 1.00 64.81 80 ALA A CA 1
ATOM 600 C C . ALA A 1 80 ? 7.180 -2.483 17.845 1.00 64.81 80 ALA A C 1
ATOM 602 O O . ALA A 1 80 ? 7.734 -3.540 17.536 1.00 64.81 80 ALA A O 1
ATOM 603 N N . ALA A 1 81 ? 7.660 -1.704 18.830 1.00 59.00 81 ALA A N 1
ATOM 604 C CA . ALA A 1 81 ? 8.950 -1.938 19.503 1.00 59.00 81 ALA A CA 1
ATOM 605 C C . ALA A 1 81 ? 9.115 -3.340 20.118 1.00 59.00 81 ALA A C 1
ATOM 607 O O . ALA A 1 81 ? 10.199 -3.902 20.061 1.00 59.00 81 ALA A O 1
ATOM 608 N N . ALA A 1 82 ? 8.051 -3.935 20.664 1.00 58.72 82 ALA A N 1
ATOM 609 C CA . ALA A 1 82 ? 8.155 -5.165 21.456 1.00 58.72 82 ALA A CA 1
ATOM 610 C C . ALA A 1 82 ? 8.366 -6.464 20.644 1.00 58.72 82 ALA A C 1
ATOM 612 O O . ALA A 1 82 ? 8.480 -7.535 21.235 1.00 58.72 82 ALA A O 1
ATOM 613 N N . GLN A 1 83 ? 8.357 -6.416 19.305 1.00 63.50 83 GLN A N 1
ATOM 614 C CA . GLN A 1 83 ? 8.269 -7.623 18.461 1.00 63.50 83 GLN A CA 1
ATOM 615 C C . GLN A 1 83 ? 9.545 -7.985 17.694 1.00 63.50 83 GLN A C 1
ATOM 617 O O . GLN A 1 83 ? 9.612 -9.074 17.122 1.00 63.50 83 GLN A O 1
ATOM 622 N N . LEU A 1 84 ? 10.544 -7.101 17.664 1.00 64.44 84 LEU A N 1
ATOM 623 C CA . LEU A 1 84 ? 11.782 -7.324 16.908 1.00 64.44 84 LEU A CA 1
ATOM 624 C C . LEU A 1 84 ? 12.955 -7.800 17.773 1.00 64.44 84 LEU A C 1
ATOM 626 O O . LEU A 1 84 ? 13.983 -8.187 17.220 1.00 64.44 84 LEU A O 1
ATOM 630 N N . ASP A 1 85 ? 12.789 -7.844 19.096 1.00 62.19 85 ASP A N 1
ATOM 631 C CA . ASP A 1 85 ? 13.832 -8.301 20.009 1.00 62.19 85 ASP A CA 1
ATOM 632 C C . ASP A 1 85 ? 13.990 -9.834 19.998 1.00 62.19 85 ASP A C 1
ATOM 634 O O . ASP A 1 85 ? 13.027 -10.607 19.944 1.00 62.19 85 ASP A O 1
ATOM 638 N N . GLY A 1 86 ? 15.246 -10.281 20.068 1.00 60.25 86 GLY A N 1
ATOM 639 C CA . GLY A 1 86 ? 15.639 -11.682 20.228 1.00 60.25 86 GLY A CA 1
ATOM 640 C C . GLY A 1 86 ? 16.111 -12.381 18.942 1.00 60.25 86 GLY A C 1
ATOM 641 O O . GLY A 1 86 ? 15.741 -11.992 17.833 1.00 60.25 86 GLY A O 1
ATOM 642 N N . PRO A 1 87 ? 16.929 -13.443 19.068 1.00 56.00 87 PRO A N 1
ATOM 643 C CA . PRO A 1 87 ? 17.425 -14.194 17.922 1.00 56.00 87 PRO A CA 1
ATOM 644 C C . PRO A 1 87 ? 16.261 -14.862 17.176 1.00 56.00 87 PRO A C 1
ATOM 646 O O . PRO A 1 87 ? 15.372 -15.471 17.776 1.00 56.00 87 PRO A O 1
ATOM 649 N N . ALA A 1 88 ? 16.257 -14.729 15.853 1.00 64.12 88 ALA A N 1
ATOM 650 C CA . ALA A 1 88 ? 15.255 -15.307 14.969 1.00 64.12 88 ALA A CA 1
ATOM 651 C C . ALA A 1 88 ? 15.946 -15.847 13.715 1.00 64.12 88 ALA A C 1
ATOM 653 O O . ALA A 1 88 ? 16.775 -15.156 13.120 1.00 64.12 88 ALA A O 1
ATOM 654 N N . GLY A 1 89 ? 15.589 -17.061 13.286 1.00 69.94 89 GLY A N 1
ATOM 655 C CA . GLY A 1 89 ? 15.934 -17.526 11.940 1.00 69.94 89 GLY A CA 1
ATOM 656 C C . GLY A 1 89 ? 15.288 -16.635 10.870 1.00 69.94 89 GLY A C 1
ATOM 657 O O . GLY A 1 89 ? 14.346 -15.894 11.156 1.00 69.94 89 GLY A O 1
ATOM 658 N N . ALA A 1 90 ? 15.761 -16.706 9.622 1.00 68.00 90 ALA A N 1
ATOM 659 C CA . ALA A 1 90 ? 15.291 -15.827 8.542 1.00 68.00 90 ALA A CA 1
ATOM 660 C C . ALA A 1 90 ? 13.756 -15.851 8.352 1.00 68.00 90 ALA A C 1
ATOM 662 O O . ALA A 1 90 ? 13.133 -14.796 8.228 1.00 68.00 90 ALA A O 1
ATOM 663 N N . ALA A 1 91 ? 13.134 -17.033 8.420 1.00 71.19 91 ALA A N 1
ATOM 664 C CA . ALA A 1 91 ? 11.680 -17.181 8.319 1.00 71.19 91 ALA A CA 1
ATOM 665 C C . ALA A 1 91 ? 10.928 -16.521 9.490 1.00 71.19 91 ALA A C 1
ATOM 667 O O . ALA A 1 91 ? 9.946 -15.803 9.283 1.00 71.19 91 ALA A O 1
ATOM 668 N N . ASP A 1 92 ? 11.428 -16.693 10.716 1.00 81.62 92 ASP A N 1
ATOM 669 C CA . ASP A 1 92 ? 10.859 -16.050 11.901 1.00 81.62 92 ASP A CA 1
ATOM 670 C C . ASP A 1 92 ? 11.004 -14.533 11.854 1.00 81.62 92 ASP A C 1
ATOM 672 O O . ASP A 1 92 ? 10.091 -13.817 12.264 1.00 81.62 92 ASP A O 1
ATOM 676 N N . ARG A 1 93 ? 12.116 -14.035 11.307 1.00 84.50 93 ARG A N 1
ATOM 677 C CA . ARG A 1 93 ? 12.339 -12.603 11.117 1.00 84.50 93 ARG A CA 1
ATOM 678 C C . ARG A 1 93 ? 11.306 -11.999 10.167 1.00 84.50 93 ARG A C 1
ATOM 680 O O . ARG A 1 93 ? 10.689 -11.001 10.526 1.00 84.50 93 ARG A O 1
ATOM 687 N N . CYS A 1 94 ? 11.074 -12.603 8.998 1.00 87.31 94 CYS A N 1
ATOM 688 C CA . CYS A 1 94 ? 10.078 -12.094 8.048 1.00 87.31 94 CYS A CA 1
ATOM 689 C C . CYS A 1 94 ? 8.660 -12.115 8.626 1.00 87.31 94 CYS A C 1
ATOM 691 O O . CYS A 1 94 ? 7.911 -11.161 8.437 1.00 87.31 94 CYS A O 1
ATOM 693 N N . ARG A 1 95 ? 8.298 -13.163 9.379 1.00 88.00 95 ARG A N 1
ATOM 694 C CA . ARG A 1 95 ? 7.014 -13.210 10.091 1.00 88.00 95 ARG A CA 1
ATOM 695 C C . ARG A 1 95 ? 6.878 -12.072 11.105 1.00 88.00 95 ARG A C 1
ATOM 697 O O . ARG A 1 95 ? 5.873 -11.370 11.074 1.00 88.00 95 ARG A O 1
ATOM 704 N N . ARG A 1 96 ? 7.883 -11.859 11.963 1.00 86.50 96 ARG A N 1
ATOM 705 C CA . ARG A 1 96 ? 7.853 -10.779 12.967 1.00 86.50 96 ARG A CA 1
ATOM 706 C C . ARG A 1 96 ? 7.780 -9.397 12.318 1.00 86.50 96 ARG A C 1
ATOM 708 O O . ARG A 1 96 ? 7.023 -8.559 12.791 1.00 86.50 96 ARG A O 1
ATOM 715 N N . LEU A 1 97 ? 8.518 -9.173 11.228 1.00 87.31 97 LEU A N 1
ATOM 716 C CA . LEU A 1 97 ? 8.465 -7.921 10.464 1.00 87.31 97 LEU A CA 1
ATOM 717 C C . LEU A 1 97 ? 7.080 -7.681 9.854 1.00 87.31 97 LEU A C 1
ATOM 719 O O . LEU A 1 97 ? 6.564 -6.572 9.946 1.00 87.31 97 LEU A O 1
ATOM 723 N N . ASP A 1 98 ? 6.470 -8.709 9.266 1.00 89.94 98 ASP A N 1
ATOM 724 C CA . ASP A 1 98 ? 5.136 -8.621 8.662 1.00 89.94 98 ASP A CA 1
ATOM 725 C C . ASP A 1 98 ? 4.052 -8.306 9.705 1.00 89.94 98 ASP A C 1
ATOM 727 O O . ASP A 1 98 ? 3.210 -7.427 9.503 1.00 89.94 98 ASP A O 1
ATOM 731 N N . GLU A 1 99 ? 4.107 -8.971 10.860 1.00 89.06 99 GLU A N 1
ATOM 732 C CA . GLU A 1 99 ? 3.214 -8.701 11.990 1.00 89.06 99 GLU A CA 1
ATOM 733 C C . GLU A 1 99 ? 3.425 -7.297 12.569 1.00 89.06 99 GLU A C 1
ATOM 735 O O . GLU A 1 99 ? 2.451 -6.579 12.810 1.00 89.06 99 GLU A O 1
ATOM 740 N N . ALA A 1 100 ? 4.681 -6.888 12.761 1.00 87.19 100 ALA A N 1
ATOM 741 C CA . ALA A 1 100 ? 5.034 -5.571 13.278 1.00 87.19 100 ALA A CA 1
ATOM 742 C C . ALA A 1 100 ? 4.575 -4.450 12.333 1.00 87.19 100 ALA A C 1
ATOM 744 O O . ALA A 1 100 ? 3.965 -3.480 12.782 1.00 87.19 100 ALA A O 1
ATOM 745 N N . ALA A 1 101 ? 4.783 -4.605 11.022 1.00 89.12 101 ALA A N 1
ATOM 746 C CA . ALA A 1 101 ? 4.351 -3.633 10.022 1.00 89.12 101 ALA A CA 1
ATOM 747 C C . ALA A 1 101 ? 2.816 -3.544 9.928 1.00 89.12 101 ALA A C 1
ATOM 749 O O . ALA A 1 101 ? 2.256 -2.449 9.850 1.00 89.12 101 ALA A O 1
ATOM 750 N N . ALA A 1 102 ? 2.111 -4.679 10.003 1.00 90.19 102 ALA A N 1
ATOM 751 C CA . ALA A 1 102 ? 0.648 -4.689 10.036 1.00 90.19 102 ALA A CA 1
ATOM 752 C C . ALA A 1 102 ? 0.092 -4.001 11.293 1.00 90.19 102 ALA A C 1
ATOM 754 O O . ALA A 1 102 ? -0.859 -3.222 11.197 1.00 90.19 102 ALA A O 1
ATOM 755 N N . ARG A 1 103 ? 0.705 -4.241 12.459 1.00 87.75 103 ARG A N 1
ATOM 756 C CA . ARG A 1 103 ? 0.338 -3.578 13.719 1.00 87.75 103 ARG A CA 1
ATOM 757 C C . ARG A 1 103 ? 0.637 -2.093 13.700 1.00 87.75 103 ARG A C 1
ATOM 759 O O . ARG A 1 103 ? -0.202 -1.323 14.152 1.00 87.75 103 ARG A O 1
ATOM 766 N N . LEU A 1 104 ? 1.781 -1.686 13.153 1.00 86.06 104 LEU A N 1
ATOM 767 C CA . LEU A 1 104 ? 2.093 -0.277 12.949 1.00 86.06 104 LEU A CA 1
ATOM 768 C C . LEU A 1 104 ? 0.988 0.399 12.140 1.00 86.06 104 LEU A C 1
ATOM 770 O O . LEU A 1 104 ? 0.460 1.421 12.570 1.00 86.06 104 LEU A O 1
ATOM 774 N N . LEU A 1 105 ? 0.579 -0.194 11.017 1.00 88.75 105 LEU A N 1
ATOM 775 C CA . LEU A 1 105 ? -0.500 0.373 10.217 1.00 88.75 105 LEU A CA 1
ATOM 776 C C . LEU A 1 105 ? -1.827 0.423 10.985 1.00 88.75 105 LEU A C 1
ATOM 778 O O . LEU A 1 105 ? -2.465 1.472 11.025 1.00 88.75 105 LEU A O 1
ATOM 782 N N . ALA A 1 106 ? -2.236 -0.670 11.632 1.00 88.56 106 ALA A N 1
ATOM 783 C CA . ALA A 1 106 ? -3.463 -0.688 12.430 1.00 88.56 106 ALA A CA 1
ATOM 784 C C . ALA A 1 106 ? -3.438 0.374 13.546 1.00 88.56 106 ALA A C 1
ATOM 786 O O . ALA A 1 106 ? -4.418 1.083 13.765 1.00 88.56 106 ALA A O 1
ATOM 787 N N . CYS A 1 107 ? -2.286 0.540 14.197 1.00 85.88 107 CYS A N 1
ATOM 788 C CA . CYS A 1 107 ? -2.032 1.558 15.207 1.00 85.88 107 CYS A CA 1
ATOM 789 C C . CYS A 1 107 ? -2.175 2.971 14.625 1.00 85.88 107 CYS A C 1
ATOM 791 O O . CYS A 1 107 ? -2.885 3.792 15.205 1.00 85.88 107 CYS A O 1
ATOM 793 N N . ARG A 1 108 ? -1.587 3.260 13.457 1.00 86.50 108 ARG A N 1
ATOM 794 C CA . ARG A 1 108 ? -1.727 4.559 12.771 1.00 86.50 108 ARG A CA 1
ATOM 795 C C . ARG A 1 108 ? -3.161 4.836 12.319 1.00 86.50 108 ARG A C 1
ATOM 797 O O . ARG A 1 108 ? -3.631 5.965 12.408 1.00 86.50 108 ARG A O 1
ATOM 804 N N . LEU A 1 109 ? -3.891 3.796 11.923 1.00 89.19 109 LEU A N 1
ATOM 805 C CA . LEU A 1 109 ? -5.318 3.879 11.609 1.00 89.19 109 LEU A CA 1
ATOM 806 C C . LEU A 1 109 ? -6.211 3.988 12.853 1.00 89.19 109 LEU A C 1
ATOM 808 O O . LEU A 1 109 ? -7.423 4.159 12.719 1.00 89.19 109 LEU A O 1
ATOM 812 N N . GLY A 1 110 ? -5.650 3.921 14.063 1.00 87.62 110 GLY A N 1
ATOM 813 C CA . GLY A 1 110 ? -6.413 3.930 15.308 1.00 87.62 110 GLY A CA 1
ATOM 814 C C . GLY A 1 110 ? -7.280 5.177 15.493 1.00 87.62 110 GLY A C 1
ATOM 815 O O . GLY A 1 110 ? -8.371 5.066 16.035 1.00 87.62 110 GLY A O 1
ATOM 816 N N . GLN A 1 111 ? -6.869 6.340 14.975 1.00 85.12 111 GLN A N 1
ATOM 817 C CA . GLN A 1 111 ? -7.703 7.552 15.013 1.00 85.12 111 GLN A CA 1
ATOM 818 C C . GLN A 1 111 ? -8.940 7.489 14.102 1.00 85.12 111 GLN A C 1
ATOM 820 O O . GLN A 1 111 ? -9.876 8.267 14.271 1.00 85.12 111 GLN A O 1
ATOM 825 N N . TYR A 1 112 ? -8.930 6.561 13.145 1.00 89.19 112 TYR A N 1
ATOM 826 C CA . TYR A 1 112 ? -10.049 6.228 12.270 1.00 89.19 112 TYR A CA 1
ATOM 827 C C . TYR A 1 112 ? -10.742 4.943 12.710 1.00 89.19 112 TYR A C 1
ATOM 829 O O . TYR A 1 112 ? -11.585 4.447 11.978 1.00 89.19 112 TYR A O 1
ATOM 837 N N . THR A 1 113 ? -10.369 4.349 13.844 1.00 88.75 113 THR A N 1
ATOM 838 C CA . THR A 1 113 ? -10.917 3.066 14.285 1.00 88.75 113 THR A CA 1
ATOM 839 C C . THR A 1 113 ? -11.844 3.293 15.472 1.00 88.75 113 THR A C 1
ATOM 841 O O . THR A 1 113 ? -11.406 3.683 16.550 1.00 88.75 113 THR A O 1
ATOM 844 N N . GLY A 1 114 ? -13.135 3.044 15.265 1.00 82.50 114 GLY A N 1
ATOM 845 C CA . GLY A 1 114 ? -14.152 3.087 16.308 1.00 82.50 114 GLY A CA 1
ATOM 846 C C . GLY A 1 114 ? -14.168 1.826 17.176 1.00 82.50 114 GLY A C 1
ATOM 847 O O . GLY A 1 114 ? -13.326 0.927 17.063 1.00 82.50 114 GLY A O 1
ATOM 848 N N . SER A 1 115 ? -15.178 1.731 18.041 1.00 79.62 115 SER A N 1
ATOM 849 C CA . SER A 1 115 ? -15.386 0.552 18.884 1.00 79.62 115 SER A CA 1
ATOM 850 C C . SER A 1 115 ? -15.543 -0.724 18.041 1.00 79.62 115 SER A C 1
ATOM 852 O O . SER A 1 115 ? -16.183 -0.743 16.988 1.00 79.62 115 SER A O 1
ATOM 854 N N . GLY A 1 116 ? -14.907 -1.811 18.490 1.00 79.44 116 GLY A N 1
ATOM 855 C CA . GLY A 1 116 ? -14.949 -3.102 17.795 1.00 79.44 116 GLY A CA 1
ATOM 856 C C . GLY A 1 116 ? -14.083 -3.193 16.531 1.00 79.44 116 GLY A C 1
ATOM 857 O O . GLY A 1 116 ? -14.357 -4.036 15.680 1.00 79.44 116 GLY A O 1
ATOM 858 N N . GLY A 1 117 ? -13.066 -2.335 16.378 1.00 84.06 117 GLY A N 1
ATOM 859 C CA . GLY A 1 117 ? -12.061 -2.471 15.312 1.00 84.06 117 GLY A CA 1
ATOM 860 C C . GLY A 1 117 ? -12.541 -2.036 13.924 1.00 84.06 117 GLY A C 1
ATOM 861 O O . GLY A 1 117 ? -11.938 -2.408 12.913 1.00 84.06 117 GLY A O 1
ATOM 862 N N . ARG A 1 118 ? -13.638 -1.272 13.854 1.00 90.00 118 ARG A N 1
ATOM 863 C CA . ARG A 1 118 ? -14.226 -0.794 12.597 1.00 90.00 118 ARG A CA 1
ATOM 864 C C . ARG A 1 118 ? -13.644 0.555 12.192 1.00 90.00 118 ARG A C 1
ATOM 866 O O . ARG A 1 118 ? -13.626 1.485 12.987 1.00 90.00 118 ARG A O 1
ATOM 873 N N . LEU A 1 119 ? -13.244 0.672 10.936 1.00 90.38 119 LEU A N 1
ATOM 874 C CA . LEU A 1 119 ? -12.747 1.894 10.328 1.00 90.38 119 LEU A CA 1
ATOM 875 C C . LEU A 1 119 ? -13.887 2.843 9.946 1.00 90.38 119 LEU A C 1
ATOM 877 O O . LEU A 1 119 ? -14.817 2.474 9.223 1.00 90.38 119 LEU A O 1
ATOM 881 N N . GLU A 1 120 ? -13.748 4.098 10.351 1.00 91.50 120 GLU A N 1
ATOM 882 C CA . GLU A 1 120 ? -14.501 5.258 9.891 1.00 91.50 120 GLU A CA 1
ATOM 883 C C . GLU A 1 120 ? -14.013 5.669 8.494 1.00 91.50 120 GLU A C 1
ATOM 885 O O . GLU A 1 120 ? -13.336 6.680 8.298 1.00 91.50 120 GLU A O 1
ATOM 890 N N . LEU A 1 121 ? -14.356 4.853 7.493 1.00 90.38 121 LEU A N 1
ATOM 891 C CA . LEU A 1 121 ? -13.896 5.021 6.109 1.00 90.38 121 LEU A CA 1
ATOM 892 C C . LEU A 1 121 ? -14.226 6.401 5.525 1.00 90.38 121 LEU A C 1
ATOM 894 O O . LEU A 1 121 ? -13.440 6.928 4.746 1.00 90.38 121 LEU A O 1
ATOM 898 N N . GLY A 1 122 ? -15.357 7.003 5.914 1.00 90.81 122 GLY A N 1
ATOM 899 C CA . GLY A 1 122 ? -15.733 8.349 5.471 1.00 90.81 122 GLY A CA 1
ATOM 900 C C . GLY A 1 122 ? -14.749 9.421 5.940 1.00 90.81 122 GLY A C 1
ATOM 901 O O . GLY A 1 122 ? -14.373 10.288 5.155 1.00 90.81 122 GLY A O 1
ATOM 902 N N . ARG A 1 123 ? -14.275 9.316 7.188 1.00 90.88 123 ARG A N 1
ATOM 903 C CA . ARG A 1 123 ? -13.288 10.239 7.756 1.00 90.88 123 ARG A CA 1
ATOM 904 C C . ARG A 1 123 ? -11.911 10.027 7.132 1.00 90.88 123 ARG A C 1
ATOM 906 O O . ARG A 1 123 ? -11.307 10.988 6.673 1.00 90.88 123 ARG A O 1
ATOM 913 N N . LEU A 1 124 ? -11.464 8.772 7.018 1.00 91.00 124 LEU A N 1
ATOM 914 C CA . LEU A 1 124 ? -10.202 8.445 6.341 1.00 91.00 124 LEU A CA 1
ATOM 915 C C . LEU A 1 124 ? -10.192 8.959 4.892 1.00 91.00 124 LEU A C 1
ATOM 917 O O . LEU A 1 124 ? -9.226 9.573 4.452 1.00 91.00 124 LEU A O 1
ATOM 921 N N . ARG A 1 125 ? -11.287 8.753 4.153 1.00 92.06 125 ARG A N 1
ATOM 922 C CA . ARG A 1 125 ? -11.438 9.238 2.777 1.00 92.06 125 ARG A CA 1
ATOM 923 C C . ARG A 1 125 ? -11.376 10.765 2.695 1.00 92.06 125 ARG A C 1
ATOM 925 O O . ARG A 1 125 ? -10.739 11.286 1.781 1.00 92.06 125 ARG A O 1
ATOM 932 N N . ALA A 1 126 ? -12.043 11.469 3.609 1.00 91.62 126 ALA A N 1
ATOM 933 C CA . ALA A 1 126 ? -12.030 12.929 3.648 1.00 91.62 126 ALA A CA 1
ATOM 934 C C . ALA A 1 126 ? -10.606 13.466 3.857 1.00 91.62 126 ALA A C 1
ATOM 936 O O . ALA A 1 126 ? -10.167 14.326 3.092 1.00 91.62 126 ALA A O 1
ATOM 937 N N . ASP A 1 127 ? -9.860 12.888 4.800 1.00 91.06 127 ASP A N 1
ATOM 938 C CA . ASP A 1 127 ? -8.483 13.297 5.088 1.00 91.06 127 ASP A CA 1
ATOM 939 C C . ASP A 1 127 ? -7.548 13.004 3.907 1.00 91.06 127 ASP A C 1
ATOM 941 O O . ASP A 1 127 ? -6.777 13.873 3.500 1.00 91.06 127 ASP A O 1
ATOM 945 N N . VAL A 1 128 ? -7.668 11.826 3.277 1.00 90.50 128 VAL A N 1
ATOM 946 C CA . VAL A 1 128 ? -6.912 11.509 2.051 1.00 90.50 128 VAL A CA 1
ATOM 947 C C . VAL A 1 128 ? -7.238 12.506 0.939 1.00 90.50 128 VAL A C 1
ATOM 949 O O . VAL A 1 128 ? -6.330 13.002 0.274 1.00 90.50 128 VAL A O 1
ATOM 952 N N . SER A 1 129 ? -8.511 12.863 0.757 1.00 90.56 129 SER A N 1
ATOM 953 C CA . SER A 1 129 ? -8.934 13.842 -0.253 1.00 90.56 129 SER A CA 1
ATOM 954 C C . SER A 1 129 ? -8.387 15.254 0.004 1.00 90.56 129 SER A C 1
ATOM 956 O O . SER A 1 129 ? -8.139 15.997 -0.956 1.00 90.56 129 SER A O 1
ATOM 958 N N . ALA A 1 130 ? -8.209 15.616 1.276 1.00 89.19 130 ALA A N 1
ATOM 959 C CA . ALA A 1 130 ? -7.685 16.903 1.725 1.00 89.19 130 ALA A CA 1
ATOM 960 C C . ALA A 1 130 ? -6.146 16.954 1.791 1.00 89.19 130 ALA A C 1
ATOM 962 O O . ALA A 1 130 ? -5.588 18.034 1.978 1.00 89.19 130 ALA A O 1
ATOM 963 N N . SER A 1 131 ? -5.460 15.817 1.627 1.00 86.75 131 SER A N 1
ATOM 964 C CA . SER A 1 131 ? -3.996 15.749 1.676 1.00 86.75 131 SER A CA 1
ATOM 965 C C . SER A 1 131 ? -3.329 16.618 0.589 1.00 86.75 131 SER A C 1
ATOM 967 O O . SER A 1 131 ? -3.845 16.711 -0.534 1.00 86.75 131 SER A O 1
ATOM 969 N N . PRO A 1 132 ? -2.168 17.241 0.885 1.00 81.38 132 PRO A N 1
ATOM 970 C CA . PRO A 1 132 ? -1.437 18.107 -0.046 1.00 81.38 132 PRO A CA 1
ATOM 971 C C . PRO A 1 132 ? -0.665 17.338 -1.140 1.00 81.38 132 PRO A C 1
ATOM 973 O O . PRO A 1 132 ? 0.137 17.931 -1.857 1.00 81.38 132 PRO A O 1
ATOM 976 N N . GLY A 1 133 ? -0.880 16.025 -1.267 1.00 77.31 133 GLY A N 1
ATOM 977 C CA . GLY A 1 133 ? -0.183 15.151 -2.207 1.00 77.31 133 GLY A CA 1
ATOM 978 C C . GLY A 1 133 ? -0.509 15.388 -3.681 1.00 77.31 133 GLY A C 1
ATOM 979 O O . GLY A 1 133 ? -1.514 16.007 -4.041 1.00 77.31 133 GLY A O 1
ATOM 980 N N . ALA A 1 134 ? 0.329 14.817 -4.553 1.00 83.31 134 ALA A N 1
ATOM 981 C CA . ALA A 1 134 ? 0.092 14.792 -5.994 1.00 83.31 134 ALA A CA 1
ATOM 982 C C . ALA A 1 134 ? -1.297 14.209 -6.319 1.00 83.31 134 ALA A C 1
ATOM 984 O O . ALA A 1 134 ? -1.719 13.208 -5.733 1.00 83.31 134 ALA A O 1
ATOM 985 N N . ALA A 1 135 ? -2.005 14.818 -7.275 1.00 85.62 135 ALA A N 1
ATOM 986 C CA . ALA A 1 135 ? -3.393 14.467 -7.585 1.00 85.62 135 ALA A CA 1
ATOM 987 C C . ALA A 1 135 ? -3.569 12.986 -7.965 1.00 85.62 135 ALA A C 1
ATOM 989 O O . ALA A 1 135 ? -4.516 12.344 -7.513 1.00 85.62 135 ALA A O 1
ATOM 990 N N . GLU A 1 136 ? -2.629 12.436 -8.734 1.00 83.12 136 GLU A N 1
ATOM 991 C CA . GLU A 1 136 ? -2.624 11.035 -9.169 1.00 83.12 136 GLU A CA 1
ATOM 992 C C . GLU A 1 136 ? -2.463 10.071 -7.988 1.00 83.12 136 GLU A C 1
ATOM 994 O O . GLU A 1 136 ? -3.241 9.128 -7.837 1.00 83.12 136 GLU A O 1
ATOM 999 N N . LEU A 1 137 ? -1.501 10.355 -7.104 1.00 82.81 137 LEU A N 1
ATOM 1000 C CA . LEU A 1 137 ? -1.252 9.587 -5.885 1.00 82.81 137 LEU A CA 1
ATOM 1001 C C . LEU A 1 137 ? -2.487 9.571 -4.984 1.00 82.81 137 LEU A C 1
ATOM 1003 O O . LEU A 1 137 ? -2.920 8.523 -4.508 1.00 82.81 137 LEU A O 1
ATOM 1007 N N . LYS A 1 138 ? -3.089 10.748 -4.807 1.00 89.12 138 LYS A N 1
ATOM 1008 C CA . LYS A 1 138 ? -4.302 10.929 -4.020 1.00 89.12 138 LYS A CA 1
ATOM 1009 C C . LYS A 1 138 ? -5.477 10.154 -4.604 1.00 89.12 138 LYS A C 1
ATOM 1011 O O . LYS A 1 138 ? -6.190 9.475 -3.870 1.00 89.12 138 LYS A O 1
ATOM 1016 N N . GLN A 1 139 ? -5.683 10.227 -5.917 1.00 90.62 139 GLN A N 1
ATOM 1017 C CA . GLN A 1 139 ? -6.752 9.491 -6.586 1.00 90.62 139 GLN A CA 1
ATOM 1018 C C . GLN A 1 139 ? -6.565 7.977 -6.437 1.00 90.62 139 GLN A C 1
ATOM 1020 O O . GLN A 1 139 ? -7.524 7.273 -6.116 1.00 90.62 139 GLN A O 1
ATOM 1025 N N . ALA A 1 140 ? -5.339 7.485 -6.609 1.00 89.50 140 ALA A N 1
ATOM 1026 C CA . ALA A 1 140 ? -5.018 6.077 -6.423 1.00 89.50 140 ALA A CA 1
ATOM 1027 C C . ALA A 1 140 ? -5.205 5.628 -4.958 1.00 89.50 140 ALA A C 1
ATOM 1029 O O . ALA A 1 140 ? -5.777 4.566 -4.706 1.00 89.50 140 ALA A O 1
ATOM 1030 N N . ALA A 1 141 ? -4.822 6.460 -3.984 1.00 90.69 141 ALA A N 1
ATOM 1031 C CA . ALA A 1 141 ? -5.065 6.206 -2.565 1.00 90.69 141 ALA A CA 1
ATOM 1032 C C . ALA A 1 141 ? -6.567 6.170 -2.227 1.00 90.69 141 ALA A C 1
ATOM 1034 O O . ALA A 1 141 ? -7.015 5.271 -1.517 1.00 90.69 141 ALA A O 1
ATOM 1035 N N . LEU A 1 142 ? -7.372 7.089 -2.773 1.00 93.31 142 LEU A N 1
ATOM 1036 C CA . LEU A 1 142 ? -8.830 7.094 -2.590 1.00 93.31 142 LEU A CA 1
ATOM 1037 C C . LEU A 1 142 ? -9.482 5.826 -3.154 1.00 93.31 142 LEU A C 1
ATOM 1039 O O . LEU A 1 142 ? -10.305 5.207 -2.480 1.00 93.31 142 LEU A O 1
ATOM 1043 N N . GLN A 1 143 ? -9.084 5.408 -4.360 1.00 92.94 143 GLN A N 1
ATOM 1044 C CA . GLN A 1 143 ? -9.561 4.158 -4.962 1.00 92.94 143 GLN A CA 1
ATOM 1045 C C . GLN A 1 143 ? -9.226 2.950 -4.081 1.00 92.94 143 GLN A C 1
ATOM 1047 O O . GLN A 1 143 ? -10.080 2.094 -3.847 1.00 92.94 143 GLN A O 1
ATOM 1052 N N . LEU A 1 144 ? -8.007 2.907 -3.541 1.00 91.69 144 LEU A N 1
ATOM 1053 C CA . LEU A 1 144 ? -7.558 1.848 -2.645 1.00 91.69 144 LEU A CA 1
ATOM 1054 C C . LEU A 1 144 ? -8.377 1.801 -1.346 1.00 91.69 144 LEU A C 1
ATOM 1056 O O . LEU A 1 144 ? -8.846 0.729 -0.957 1.00 91.69 144 LEU A O 1
ATOM 1060 N N . VAL A 1 145 ? -8.605 2.958 -0.712 1.00 92.06 145 VAL A N 1
ATOM 1061 C CA . VAL A 1 145 ? -9.442 3.084 0.494 1.00 92.06 145 VAL A CA 1
ATOM 1062 C C . VAL A 1 145 ? -10.870 2.603 0.221 1.00 92.06 145 VAL A C 1
ATOM 1064 O O . VAL A 1 145 ? -11.414 1.830 1.010 1.00 92.06 145 VAL A O 1
ATOM 1067 N N . ASP A 1 146 ? -11.468 2.988 -0.907 1.00 92.12 146 ASP A N 1
ATOM 1068 C CA . ASP A 1 146 ? -12.836 2.601 -1.269 1.00 92.12 146 ASP A CA 1
ATOM 1069 C C . ASP A 1 146 ? -12.975 1.103 -1.565 1.00 92.12 146 ASP A C 1
ATOM 1071 O O . ASP A 1 146 ? -13.931 0.443 -1.138 1.00 92.12 146 ASP A O 1
ATOM 1075 N N . GLU A 1 147 ? -12.035 0.539 -2.322 1.00 91.44 147 GLU A N 1
ATOM 1076 C CA . GLU A 1 147 ? -12.034 -0.885 -2.649 1.00 91.44 147 GLU A CA 1
ATOM 1077 C C . GLU A 1 147 ? -11.827 -1.746 -1.407 1.00 91.44 147 GLU A C 1
ATOM 1079 O O . GLU A 1 147 ? -12.578 -2.705 -1.184 1.00 91.44 147 GLU A O 1
ATOM 1084 N N . CYS A 1 148 ? -10.844 -1.389 -0.581 1.00 92.12 148 CYS A N 1
ATOM 1085 C CA . CYS A 1 148 ? -10.562 -2.125 0.638 1.00 92.12 148 CYS A CA 1
ATOM 1086 C C . CYS A 1 148 ? -11.632 -1.923 1.698 1.00 92.12 148 CYS A C 1
ATOM 1088 O O . CYS A 1 148 ? -11.999 -2.888 2.364 1.00 92.12 148 CYS A O 1
ATOM 1090 N N . GLY A 1 149 ? -12.228 -0.737 1.788 1.00 89.31 149 GLY A N 1
ATOM 1091 C CA . GLY A 1 149 ? -13.369 -0.477 2.654 1.00 89.31 149 GLY A CA 1
ATOM 1092 C C . GLY A 1 149 ? -14.563 -1.387 2.351 1.00 89.31 149 GLY A C 1
ATOM 1093 O O . GLY A 1 149 ? -15.105 -2.016 3.264 1.00 89.31 149 GLY A O 1
ATOM 1094 N N . ARG A 1 150 ? -14.918 -1.533 1.063 1.00 87.06 150 ARG A N 1
ATOM 1095 C CA . ARG A 1 150 ? -16.009 -2.420 0.616 1.00 87.06 150 ARG A CA 1
ATOM 1096 C C . ARG A 1 150 ? -15.718 -3.899 0.875 1.00 87.06 150 ARG A C 1
ATOM 1098 O O . ARG A 1 150 ? -16.594 -4.616 1.347 1.00 87.06 150 ARG A O 1
ATOM 1105 N N . ARG A 1 151 ? -14.503 -4.368 0.568 1.00 79.38 151 ARG A N 1
ATOM 1106 C CA . ARG A 1 151 ? -14.139 -5.797 0.670 1.00 79.38 151 ARG A CA 1
ATOM 1107 C C . ARG A 1 151 ? -13.839 -6.260 2.096 1.00 79.38 151 ARG A C 1
ATOM 1109 O O . ARG A 1 151 ? -14.119 -7.406 2.431 1.00 79.38 151 ARG A O 1
ATOM 1116 N N . ALA A 1 152 ? -13.276 -5.392 2.933 1.00 76.44 152 ALA A N 1
ATOM 1117 C CA . ALA A 1 152 ? -12.865 -5.733 4.294 1.00 76.44 152 ALA A CA 1
ATOM 1118 C C . ALA A 1 152 ? -14.013 -5.695 5.320 1.00 76.44 152 ALA A C 1
ATOM 1120 O O . ALA A 1 152 ? -13.810 -6.077 6.475 1.00 76.44 152 ALA A O 1
ATOM 1121 N N . GLY A 1 153 ? -15.203 -5.211 4.939 1.00 68.94 153 GLY A N 1
ATOM 1122 C CA . GLY A 1 153 ? -16.315 -5.000 5.875 1.00 68.94 153 GLY A CA 1
ATOM 1123 C C . GLY A 1 153 ? -15.993 -3.967 6.962 1.00 68.94 153 GLY A C 1
ATOM 1124 O O . GLY A 1 153 ? -16.511 -4.058 8.074 1.00 68.94 153 GLY A O 1
ATOM 1125 N N . SER A 1 154 ? -15.103 -3.023 6.640 1.00 75.81 154 SER A N 1
ATOM 1126 C CA . SER A 1 154 ? -14.563 -1.989 7.530 1.00 75.81 154 SER A CA 1
ATOM 1127 C C . SER A 1 154 ? -13.702 -2.476 8.704 1.00 75.81 154 SER A C 1
ATOM 1129 O O . SER A 1 154 ? -13.299 -1.635 9.490 1.00 75.81 154 SER A O 1
ATOM 1131 N N . HIS A 1 155 ? -13.375 -3.763 8.874 1.00 90.62 155 HIS A N 1
ATOM 1132 C CA . HIS A 1 155 ? -12.490 -4.171 9.982 1.00 90.62 155 HIS A CA 1
ATOM 1133 C C . HIS A 1 155 ? -11.024 -3.826 9.684 1.00 90.62 155 HIS A C 1
ATOM 1135 O O . HIS A 1 155 ? -10.542 -4.136 8.591 1.00 90.62 155 HIS A O 1
ATOM 1141 N N . VAL A 1 156 ? -10.306 -3.247 10.653 1.00 90.56 156 VAL A N 1
ATOM 1142 C CA . VAL A 1 156 ? -8.936 -2.737 10.457 1.00 90.56 156 VAL A CA 1
ATOM 1143 C C . VAL A 1 156 ? -7.977 -3.808 9.928 1.00 90.56 156 VAL A C 1
ATOM 1145 O O . VAL A 1 156 ? -7.357 -3.596 8.893 1.00 90.56 156 VAL A O 1
ATOM 1148 N N . ASP A 1 157 ? -7.939 -5.005 10.517 1.00 89.38 157 ASP A N 1
ATOM 1149 C CA . ASP A 1 157 ? -7.021 -6.068 10.064 1.00 89.38 157 ASP A CA 1
ATOM 1150 C C . ASP A 1 157 ? -7.287 -6.530 8.624 1.00 89.38 157 ASP A C 1
ATOM 1152 O O . ASP A 1 157 ? -6.365 -6.739 7.833 1.00 89.38 157 ASP A O 1
ATOM 1156 N N . LYS A 1 158 ? -8.567 -6.643 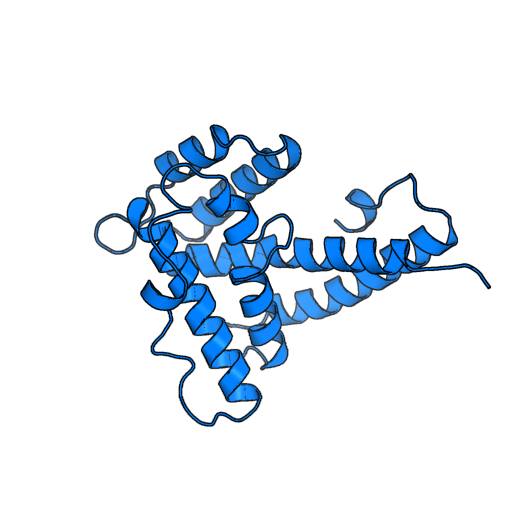8.250 1.00 90.69 158 LYS A N 1
ATOM 1157 C CA . LYS A 1 158 ? -8.971 -7.007 6.885 1.00 90.69 158 LYS A CA 1
ATOM 1158 C C . LYS A 1 158 ? -8.650 -5.888 5.897 1.00 90.69 158 LYS A C 1
ATOM 1160 O O . LYS A 1 158 ? -8.312 -6.158 4.745 1.00 90.69 158 LYS A O 1
ATOM 1165 N N . PHE A 1 159 ? -8.751 -4.640 6.343 1.00 93.44 159 PHE A N 1
ATOM 1166 C CA . PHE A 1 159 ? -8.392 -3.476 5.550 1.00 93.44 159 PHE A CA 1
ATOM 1167 C C . PHE A 1 159 ? -6.880 -3.413 5.318 1.00 93.44 159 PHE A C 1
ATOM 1169 O O . PHE A 1 159 ? -6.467 -3.239 4.177 1.00 93.44 159 PHE A O 1
ATOM 1176 N N . VAL A 1 160 ? -6.064 -3.664 6.348 1.00 92.31 160 VAL A N 1
ATOM 1177 C CA . VAL A 1 160 ? -4.598 -3.770 6.245 1.00 92.31 160 VAL A CA 1
ATOM 1178 C C . VAL A 1 160 ? -4.179 -4.882 5.279 1.00 92.31 160 VAL A C 1
ATOM 1180 O O . VAL A 1 160 ? -3.315 -4.667 4.429 1.00 92.31 160 VAL A O 1
ATOM 1183 N N . ASP A 1 161 ? -4.794 -6.068 5.359 1.00 91.12 161 ASP A N 1
ATOM 1184 C CA . ASP A 1 161 ? -4.512 -7.156 4.411 1.00 91.12 161 ASP A CA 1
ATOM 1185 C C . ASP A 1 161 ? -4.914 -6.796 2.975 1.00 91.12 161 ASP A C 1
ATOM 1187 O O . ASP A 1 161 ? -4.144 -7.032 2.044 1.00 91.12 161 ASP A O 1
ATOM 1191 N N . CYS A 1 162 ? -6.079 -6.173 2.785 1.00 92.56 162 CYS A N 1
ATOM 1192 C CA . CYS A 1 162 ? -6.495 -5.707 1.467 1.00 92.56 162 CYS A CA 1
ATOM 1193 C C . CYS A 1 162 ? -5.553 -4.635 0.904 1.00 92.56 162 CYS A C 1
ATOM 1195 O O . CYS A 1 162 ? -5.153 -4.734 -0.258 1.00 92.56 162 CYS A O 1
ATOM 1197 N N . TRP A 1 163 ? -5.181 -3.644 1.721 1.00 92.88 163 TRP A N 1
ATOM 1198 C CA . TRP A 1 163 ? -4.274 -2.571 1.326 1.00 92.88 163 TRP A CA 1
ATOM 1199 C C . TRP A 1 163 ? -2.953 -3.171 0.861 1.00 92.88 163 TRP A C 1
ATOM 1201 O O . TRP A 1 163 ? -2.534 -2.904 -0.262 1.00 92.88 163 TRP A O 1
ATOM 1211 N N . ALA A 1 164 ? -2.357 -4.063 1.659 1.00 92.00 164 ALA A N 1
ATOM 1212 C CA . ALA A 1 164 ? -1.160 -4.802 1.274 1.00 92.00 164 ALA A CA 1
ATOM 1213 C C . ALA A 1 164 ? -1.318 -5.499 -0.080 1.00 92.00 164 ALA A C 1
ATOM 1215 O O . ALA A 1 164 ? -0.516 -5.282 -0.984 1.00 92.00 164 ALA A O 1
ATOM 1216 N N . LYS A 1 165 ? -2.388 -6.281 -0.254 1.00 89.56 165 LYS A N 1
ATOM 1217 C CA . LYS A 1 165 ? -2.609 -7.056 -1.480 1.00 89.56 165 LYS A CA 1
ATOM 1218 C C . LYS A 1 165 ? -2.726 -6.200 -2.740 1.00 89.56 165 LYS A C 1
ATOM 1220 O O . LYS A 1 165 ? -2.354 -6.635 -3.824 1.00 89.56 165 LYS A O 1
ATOM 1225 N N . ARG A 1 166 ? -3.283 -4.999 -2.613 1.00 88.81 166 ARG A N 1
ATOM 1226 C CA . ARG A 1 166 ? -3.558 -4.111 -3.748 1.00 88.81 166 ARG A CA 1
ATOM 1227 C C . ARG A 1 166 ? -2.439 -3.115 -4.010 1.00 88.81 166 ARG A C 1
ATOM 1229 O O . ARG A 1 166 ? -2.122 -2.852 -5.165 1.00 88.81 166 ARG A O 1
ATOM 1236 N N . GLY A 1 167 ? -1.841 -2.583 -2.953 1.00 89.81 167 GLY A N 1
ATOM 1237 C CA . GLY A 1 167 ? -0.809 -1.562 -3.046 1.00 89.81 167 GLY A CA 1
ATOM 1238 C C . GLY A 1 167 ? 0.584 -2.121 -3.322 1.00 89.81 167 GLY A C 1
ATOM 1239 O O . GLY A 1 167 ? 1.384 -1.415 -3.929 1.00 89.81 167 GLY A O 1
ATOM 1240 N N . ILE A 1 168 ? 0.884 -3.376 -2.959 1.00 91.06 168 ILE A N 1
ATOM 1241 C CA . ILE A 1 168 ? 2.243 -3.942 -3.079 1.00 91.06 168 ILE A CA 1
ATOM 1242 C C . ILE A 1 168 ? 2.809 -3.904 -4.501 1.00 91.06 168 ILE A C 1
ATOM 1244 O O . ILE A 1 168 ? 4.004 -3.705 -4.695 1.00 91.06 168 ILE A O 1
ATOM 1248 N N . MET A 1 169 ? 1.950 -3.994 -5.514 1.00 87.81 169 MET A N 1
ATOM 1249 C CA . MET A 1 169 ? 2.371 -3.907 -6.910 1.00 87.81 169 MET A CA 1
ATOM 1250 C C . MET A 1 169 ? 2.897 -2.507 -7.292 1.00 87.81 169 MET A C 1
ATOM 1252 O O . MET A 1 169 ? 3.600 -2.357 -8.287 1.00 87.81 169 MET A O 1
ATOM 1256 N N . THR A 1 170 ? 2.632 -1.471 -6.491 1.00 88.12 170 THR A N 1
ATOM 1257 C CA . THR A 1 170 ? 3.273 -0.158 -6.682 1.00 88.12 170 THR A CA 1
ATOM 1258 C C . THR A 1 170 ? 4.755 -0.167 -6.322 1.00 88.12 170 THR A C 1
ATOM 1260 O O . THR A 1 170 ? 5.512 0.580 -6.935 1.00 88.12 170 THR A O 1
ATOM 1263 N N . CYS A 1 171 ? 5.197 -1.057 -5.423 1.00 87.62 171 CYS A N 1
ATOM 1264 C CA . CYS A 1 171 ? 6.625 -1.297 -5.205 1.00 87.62 171 CYS A CA 1
ATOM 1265 C C . CYS A 1 171 ? 7.277 -1.893 -6.452 1.00 87.62 171 CYS A C 1
ATOM 1267 O O . CYS A 1 171 ? 8.329 -1.429 -6.871 1.00 87.62 171 CYS A O 1
ATOM 1269 N N . ALA A 1 172 ? 6.620 -2.871 -7.084 1.00 86.75 172 ALA A N 1
ATOM 1270 C CA . ALA A 1 172 ? 7.120 -3.495 -8.306 1.00 86.75 172 ALA A CA 1
ATOM 1271 C C . ALA A 1 172 ? 7.309 -2.479 -9.441 1.00 86.75 172 ALA A C 1
ATOM 1273 O O . ALA A 1 172 ? 8.325 -2.490 -10.130 1.00 86.75 172 ALA A O 1
ATOM 1274 N N . VAL A 1 173 ? 6.341 -1.573 -9.612 1.00 87.94 173 VAL A N 1
ATOM 1275 C CA . VAL A 1 173 ? 6.416 -0.491 -10.603 1.00 87.94 173 VAL A CA 1
ATOM 1276 C C . VAL A 1 173 ? 7.551 0.487 -10.284 1.00 87.94 173 VAL A C 1
ATOM 1278 O O . VAL A 1 173 ? 8.294 0.858 -11.192 1.00 87.94 173 VAL A O 1
ATOM 1281 N N . ALA A 1 174 ? 7.702 0.888 -9.018 1.00 87.56 174 ALA A N 1
ATOM 1282 C CA . ALA A 1 174 ? 8.760 1.804 -8.595 1.00 87.56 174 ALA A CA 1
ATOM 1283 C C . ALA A 1 174 ? 10.158 1.189 -8.776 1.00 87.56 174 ALA A C 1
ATOM 1285 O O . ALA A 1 174 ? 11.043 1.827 -9.341 1.00 87.56 174 ALA A O 1
ATOM 1286 N N . GLU A 1 175 ? 10.341 -0.073 -8.383 1.00 89.06 175 GLU A N 1
ATOM 1287 C CA . GLU A 1 175 ? 11.612 -0.777 -8.555 1.00 89.06 175 GLU A CA 1
ATOM 1288 C C . GLU A 1 175 ? 11.943 -0.996 -10.037 1.00 89.06 175 GLU A C 1
ATOM 1290 O O . GLU A 1 175 ? 13.080 -0.794 -10.461 1.00 89.06 175 GLU A O 1
ATOM 1295 N N . ALA A 1 176 ? 10.950 -1.358 -10.855 1.00 89.25 176 ALA A N 1
ATOM 1296 C CA . ALA A 1 176 ? 11.138 -1.479 -12.297 1.00 89.25 176 ALA A CA 1
ATOM 1297 C C . ALA A 1 176 ? 11.559 -0.145 -12.934 1.00 89.25 176 ALA A C 1
ATOM 1299 O O . ALA A 1 176 ? 12.429 -0.133 -13.805 1.00 89.25 176 ALA A O 1
ATOM 1300 N N . ALA A 1 177 ? 10.976 0.976 -12.491 1.00 88.06 177 ALA A N 1
ATOM 1301 C CA . ALA A 1 177 ? 11.359 2.314 -12.941 1.00 88.06 177 ALA A CA 1
ATOM 1302 C C . ALA A 1 177 ? 12.796 2.664 -12.539 1.00 88.06 177 ALA A C 1
ATOM 1304 O O . ALA A 1 177 ? 13.550 3.168 -13.371 1.00 88.06 177 ALA A O 1
ATOM 1305 N N . GLN A 1 178 ? 13.192 2.342 -11.306 1.00 90.12 178 GLN A N 1
ATOM 1306 C CA . GLN A 1 178 ? 14.559 2.550 -10.835 1.00 90.12 178 GLN A CA 1
ATOM 1307 C C . GLN A 1 178 ? 15.569 1.755 -11.678 1.00 90.12 178 GLN A C 1
ATOM 1309 O O . GLN A 1 178 ? 16.485 2.344 -12.249 1.00 90.12 178 GLN A O 1
ATOM 1314 N N . ARG A 1 179 ? 15.361 0.440 -11.834 1.00 90.00 179 ARG A N 1
ATOM 1315 C CA . ARG A 1 179 ? 16.245 -0.433 -12.631 1.00 90.00 179 ARG A CA 1
ATOM 1316 C C . ARG A 1 179 ? 16.363 0.032 -14.082 1.00 90.00 179 ARG A C 1
ATOM 1318 O O . ARG A 1 179 ? 17.435 -0.033 -14.674 1.00 90.00 179 ARG A O 1
ATOM 1325 N N . ALA A 1 180 ? 15.261 0.502 -14.660 1.00 90.75 180 ALA A N 1
ATOM 1326 C CA . ALA A 1 180 ? 15.263 1.070 -16.001 1.00 90.75 180 ALA A CA 1
ATOM 1327 C C . ALA A 1 180 ? 16.068 2.375 -16.078 1.00 90.75 180 ALA A C 1
ATOM 1329 O O . ALA A 1 180 ? 16.787 2.578 -17.050 1.00 90.75 180 ALA A O 1
ATOM 1330 N N . GLY A 1 181 ? 15.989 3.243 -15.067 1.00 88.06 181 GLY A N 1
ATOM 1331 C CA . GLY A 1 181 ? 16.788 4.471 -15.001 1.00 88.06 181 GLY A CA 1
ATOM 1332 C C . GLY A 1 181 ? 18.295 4.214 -14.882 1.00 88.06 181 GLY A C 1
ATOM 1333 O O . GLY A 1 181 ? 19.087 4.970 -15.437 1.00 88.06 181 GLY A O 1
ATOM 1334 N N . GLU A 1 182 ? 18.680 3.126 -14.215 1.00 91.81 182 GLU A N 1
ATOM 1335 C CA . GLU A 1 182 ? 20.076 2.697 -14.043 1.00 91.81 182 GLU A CA 1
ATOM 1336 C C . GLU A 1 182 ? 20.661 2.004 -15.288 1.00 91.81 182 GLU A C 1
ATOM 1338 O O . GLU A 1 182 ? 21.881 1.886 -15.415 1.00 91.81 182 GLU A O 1
ATOM 1343 N N . TYR A 1 183 ? 19.817 1.550 -16.222 1.00 90.00 183 TYR A N 1
ATOM 1344 C CA . TYR A 1 183 ? 20.274 0.866 -17.427 1.00 90.00 183 TYR A CA 1
ATOM 1345 C C . TYR A 1 183 ? 21.045 1.813 -18.353 1.00 90.00 183 TYR A C 1
ATOM 1347 O O . TYR A 1 183 ? 20.494 2.779 -18.889 1.00 90.00 183 TYR A O 1
ATOM 1355 N N . GLN A 1 184 ? 22.309 1.472 -18.592 1.00 83.12 184 GLN A N 1
ATOM 1356 C CA . GLN A 1 184 ? 23.156 2.092 -19.601 1.00 83.12 184 GLN A CA 1
ATOM 1357 C C . GLN A 1 184 ? 23.356 1.097 -20.753 1.00 83.12 184 GLN A C 1
ATOM 1359 O O . GLN A 1 184 ? 23.769 -0.038 -20.497 1.00 83.12 184 GLN A O 1
ATOM 1364 N N . PRO A 1 185 ? 23.050 1.472 -22.008 1.00 75.25 185 PRO A N 1
ATOM 1365 C CA . PRO A 1 185 ? 23.368 0.627 -23.151 1.00 75.25 185 PRO A CA 1
ATOM 1366 C C . PRO A 1 185 ? 24.891 0.485 -23.276 1.00 75.25 185 PRO A C 1
ATOM 1368 O O . PRO A 1 185 ? 25.616 1.468 -23.120 1.00 75.25 185 PRO A O 1
ATOM 1371 N N . CYS A 1 186 ? 25.354 -0.743 -23.515 1.00 67.56 186 CYS A N 1
ATOM 1372 C CA . CYS A 1 186 ? 26.756 -1.045 -23.803 1.00 67.56 186 CYS A CA 1
ATOM 1373 C C . CYS A 1 186 ? 27.184 -0.514 -25.174 1.00 67.56 186 CYS A C 1
ATOM 1375 O O . CYS A 1 186 ? 26.344 -0.549 -26.103 1.00 67.56 186 CYS A O 1
#